Protein AF-A0A4S9Z480-F1 (afdb_monomer)

Solvent-accessible surface area (backbone atoms only — not comparable to full-atom values): 16879 Å² total; per-residue (Å²): 138,90,85,83,89,81,88,87,88,87,86,79,85,78,91,80,91,78,85,83,81,86,81,85,87,80,91,80,82,89,84,87,90,82,88,87,81,95,70,93,73,84,79,78,74,81,80,76,78,73,76,79,72,78,75,78,77,80,90,61,57,69,66,61,47,42,40,55,73,68,58,44,41,67,35,48,46,46,18,48,53,50,33,51,54,48,49,50,52,51,50,50,59,66,69,62,62,68,89,44,75,70,74,49,44,62,56,28,46,52,52,14,50,53,23,42,50,52,24,52,46,66,71,34,68,68,55,44,52,48,54,49,52,58,55,64,68,60,59,93,85,57,59,71,70,56,56,59,54,55,68,51,57,82,48,47,67,17,46,30,53,17,22,41,54,42,13,51,54,28,42,51,53,33,44,52,48,49,45,52,30,38,76,68,56,75,76,42,82,59,72,64,53,52,51,45,46,50,52,45,49,50,48,53,49,52,46,54,56,38,63,34,68,75,46,27,71,74,38,47,70,60,29,54,50,47,48,53,51,44,49,56,52,43,53,56,48,48,53,52,41,51,51,47,53,45,48,48,55,49,66,72,75,40,99,66,84,71,61,68,69,62,52,48,65,68,37,48,87,68,70,73,54,91,67,85,85,133

Mean predicted aligned error: 16.38 Å

pLDDT: mean 70.98, std 22.02, range [26.41, 96.12]

Radius of gyration: 30.7 Å; Cα contacts (8 Å, |Δi|>4): 169; chains: 1; bounding box: 82×72×69 Å

Organism: Aureobasidium pullulans (NCBI:txid5580)

Foldseek 3Di:
DDDDDDDDDDDDDDDDDDDDDDDDDDDDDDDDDDDDDDDDDDDDDPPPPPPPPPDPDDPDDPVVCCCVPPVPDVLNVLLCVLQVVLVVVVVCVVVVCPPDLVVCQVVLVLLLLVLVVQLVQLPDPVSLVVLLVVLVPDDPPDDPVSNVVSVSSVSCVSSNLSSLVSSLVSLVSNLVSVVVCCVVVPQDVDPPLSVLSVVLSVLSVVLNVCPPPVNCVVCVVVNVVSNVVSVVVSVVSVVVNLLSSLVSVQVVPDPDGDPSVVSSCPDCSNVVDPDDDD

Sequence (278 aa):
MDTTHSFEKDVEKGNDCKTIAITEKHSFSSFSSTSTSSTAVEHSQPQLTQAEEPVPPKRQARIIRYLRHTGLNVYRRIFSIVFLANLAGLVGLLVSGHSSILTHMPYAANAAAANFLVAILIRQDYIFNMIFRVCQLVPLSAPLRLRRILAKVYEHGGMHTGCAIAGTMWFILLTVLIVVNFETGAIIHTPIVPIFTVLLLIIFLVMCVFAHPAIRHRFHNSFEFTHRFAGWCSIVVFWVDLVLIADTVRLQNTTTPEPLGIALVKLPAFWGRSNYFF

Structure (mmCIF, N/CA/C/O backbone):
data_AF-A0A4S9Z480-F1
#
_entry.id   AF-A0A4S9Z480-F1
#
loop_
_atom_site.group_PDB
_atom_site.id
_atom_site.type_symbol
_atom_site.label_atom_id
_atom_site.label_alt_id
_atom_site.label_comp_id
_atom_site.label_asym_id
_atom_site.label_entity_id
_atom_site.label_seq_id
_atom_site.pdbx_PDB_ins_code
_atom_site.Cartn_x
_atom_site.Cartn_y
_atom_site.Cartn_z
_atom_site.occupancy
_atom_site.B_iso_or_equiv
_atom_site.auth_seq_id
_atom_site.auth_comp_id
_atom_site.auth_asym_id
_atom_site.auth_atom_id
_atom_site.pdbx_PDB_model_num
ATOM 1 N N . MET A 1 1 ? 0.043 42.043 -25.655 1.00 35.53 1 MET A N 1
ATOM 2 C CA . MET A 1 1 ? 0.984 43.142 -25.374 1.00 35.53 1 MET A CA 1
ATOM 3 C C . MET A 1 1 ? 1.088 43.253 -23.869 1.00 35.53 1 MET A C 1
ATOM 5 O O . MET A 1 1 ? 0.073 43.451 -23.215 1.00 35.53 1 MET A O 1
ATOM 9 N N . ASP A 1 2 ? 2.285 42.956 -23.379 1.00 35.22 2 ASP A N 1
ATOM 10 C CA . ASP A 1 2 ? 2.692 42.788 -21.983 1.00 35.22 2 ASP A CA 1
ATOM 11 C C . ASP A 1 2 ? 2.677 44.075 -21.153 1.00 35.22 2 ASP A C 1
ATOM 13 O O . ASP A 1 2 ? 2.821 45.156 -21.722 1.00 35.22 2 ASP A O 1
ATOM 17 N N . THR A 1 3 ? 2.580 43.931 -19.819 1.00 32.94 3 THR A N 1
ATOM 18 C CA . THR A 1 3 ? 3.437 44.537 -18.750 1.00 32.94 3 THR A CA 1
ATOM 19 C C . THR A 1 3 ? 2.776 44.293 -17.370 1.00 32.94 3 THR A C 1
ATOM 21 O O . THR A 1 3 ? 1.662 44.739 -17.132 1.00 32.94 3 THR A O 1
ATOM 24 N N . THR A 1 4 ? 3.203 43.323 -16.546 1.00 33.91 4 THR A N 1
ATOM 25 C CA . THR A 1 4 ? 4.270 43.300 -15.502 1.00 33.91 4 THR A CA 1
ATOM 26 C C . THR A 1 4 ? 4.134 44.265 -14.308 1.00 33.91 4 THR A C 1
ATOM 28 O O . THR A 1 4 ? 4.293 45.460 -14.503 1.00 33.91 4 THR A O 1
ATOM 31 N N . HIS A 1 5 ? 4.011 43.660 -13.102 1.00 30.44 5 HIS A N 1
ATOM 32 C CA . HIS A 1 5 ? 4.566 43.998 -11.758 1.00 30.44 5 HIS A CA 1
ATOM 33 C C . HIS A 1 5 ? 4.335 45.422 -11.177 1.00 30.44 5 HIS A C 1
ATOM 35 O O . HIS A 1 5 ? 4.465 46.403 -11.881 1.00 30.44 5 HIS A O 1
ATOM 41 N N . SER A 1 6 ? 4.026 45.643 -9.888 1.00 29.38 6 SER A N 1
ATOM 42 C CA . SER A 1 6 ? 4.745 45.173 -8.689 1.00 29.38 6 SER A CA 1
ATOM 43 C C . SER A 1 6 ? 4.011 45.456 -7.357 1.00 29.38 6 SER A C 1
ATOM 45 O O . SER A 1 6 ? 3.389 46.497 -7.204 1.00 29.38 6 SER A O 1
ATOM 47 N N . PHE A 1 7 ? 4.186 44.527 -6.406 1.00 29.33 7 PHE A N 1
ATOM 48 C CA . PHE A 1 7 ? 4.383 44.665 -4.948 1.00 29.33 7 PHE A CA 1
ATOM 49 C C . PHE A 1 7 ? 3.927 45.929 -4.194 1.00 29.33 7 PHE A C 1
ATOM 51 O O . PHE A 1 7 ? 4.533 46.980 -4.344 1.00 29.33 7 PHE A O 1
ATOM 58 N N . GLU A 1 8 ? 3.096 45.714 -3.167 1.00 28.23 8 GLU A N 1
ATOM 59 C CA . GLU A 1 8 ? 3.317 46.320 -1.847 1.00 28.23 8 GLU A CA 1
ATOM 60 C C . GLU A 1 8 ? 3.017 45.285 -0.754 1.00 28.23 8 GLU A C 1
ATOM 62 O O . GLU A 1 8 ? 2.111 44.457 -0.874 1.00 28.23 8 GLU A O 1
ATOM 67 N N . LYS A 1 9 ? 3.881 45.255 0.257 1.00 29.66 9 LYS A N 1
ATOM 68 C CA . LYS A 1 9 ? 4.005 44.215 1.273 1.00 29.66 9 LYS A CA 1
ATOM 69 C C . LYS A 1 9 ? 3.930 44.930 2.611 1.00 29.66 9 LYS A C 1
ATOM 71 O O . LYS A 1 9 ? 4.930 45.520 2.990 1.00 29.66 9 LYS A O 1
ATOM 76 N N . ASP A 1 10 ? 2.815 44.807 3.326 1.00 29.52 10 ASP A N 1
ATOM 77 C CA . ASP A 1 10 ? 2.736 45.255 4.714 1.00 29.52 10 ASP A CA 1
ATOM 78 C C . ASP A 1 10 ? 2.335 44.124 5.656 1.00 29.52 10 ASP A C 1
ATOM 80 O O . ASP A 1 10 ? 1.401 43.348 5.447 1.00 29.52 10 ASP A O 1
ATOM 84 N N . VAL A 1 11 ? 3.161 44.035 6.686 1.00 32.28 11 VAL A N 1
ATOM 85 C CA . VAL A 1 11 ? 3.170 43.120 7.812 1.00 32.28 11 VAL A CA 1
ATOM 86 C C . VAL A 1 11 ? 2.534 43.867 8.976 1.00 32.28 11 VAL A C 1
ATOM 88 O O . VAL A 1 11 ? 3.095 44.875 9.374 1.00 32.28 11 VAL A O 1
ATOM 91 N N . GLU A 1 12 ? 1.453 43.361 9.577 1.00 29.78 12 GLU A N 1
ATOM 92 C CA . GLU A 1 12 ? 1.248 43.423 11.035 1.00 29.78 12 GLU A CA 1
ATOM 93 C C . GLU A 1 12 ? -0.019 42.685 11.502 1.00 29.78 12 GLU A C 1
ATOM 95 O O . GLU A 1 12 ? -1.068 42.790 10.881 1.00 29.78 12 GLU A O 1
ATOM 100 N N . LYS A 1 13 ? 0.132 41.986 12.643 1.00 28.61 13 LYS A N 1
ATOM 101 C CA . LYS A 1 13 ? -0.838 41.737 13.739 1.00 28.61 13 LYS A CA 1
ATOM 102 C C . LYS A 1 13 ? -2.248 41.260 13.344 1.00 28.61 13 LYS A C 1
ATOM 104 O O . LYS A 1 13 ? -3.017 41.943 12.699 1.00 28.61 13 LYS A O 1
ATOM 109 N N . GLY A 1 14 ? -2.710 40.104 13.797 1.00 26.41 14 GLY A N 1
ATOM 110 C CA . GLY A 1 14 ? -2.840 39.739 15.205 1.00 26.41 14 GLY A CA 1
ATOM 111 C C . GLY A 1 14 ? -4.253 39.173 15.394 1.00 26.41 14 GLY A C 1
ATOM 112 O O . GLY A 1 14 ? -5.172 39.553 14.677 1.00 26.41 14 GLY A O 1
ATOM 113 N N . ASN A 1 15 ? -4.376 38.195 16.287 1.00 31.02 15 ASN A N 1
ATOM 114 C CA . ASN A 1 15 ? -5.591 37.454 16.627 1.00 31.02 15 ASN A CA 1
ATOM 115 C C . ASN A 1 15 ? -6.875 38.299 16.619 1.00 31.02 15 ASN A C 1
ATOM 117 O O . ASN A 1 15 ? -6.904 39.324 17.287 1.00 31.02 15 ASN A O 1
ATOM 121 N N . ASP A 1 16 ? -7.960 37.779 16.033 1.00 30.62 16 ASP A N 1
ATOM 122 C CA . ASP A 1 16 ? -9.197 37.703 16.810 1.00 30.62 16 ASP A CA 1
ATOM 123 C C . ASP A 1 16 ? -10.226 36.687 16.306 1.00 30.62 16 ASP A C 1
ATOM 125 O O . ASP A 1 16 ? -10.460 36.473 15.116 1.00 30.62 16 ASP A O 1
ATOM 129 N N . CYS A 1 17 ? -10.818 36.041 17.302 1.00 34.16 17 CYS A N 1
ATOM 130 C CA . CYS A 1 17 ? -11.870 35.046 17.246 1.00 34.16 17 CYS A CA 1
ATOM 131 C C . CYS A 1 17 ? -13.176 35.666 16.721 1.00 34.16 17 CYS A C 1
ATOM 133 O O . CYS A 1 17 ? -13.654 36.656 17.271 1.00 34.16 17 CYS A O 1
ATOM 135 N N . LYS A 1 18 ? -13.812 35.058 15.711 1.00 31.58 18 LYS A N 1
ATOM 136 C CA . LYS A 1 18 ? -15.215 35.346 15.374 1.00 31.58 18 LYS A CA 1
ATOM 137 C C . LYS A 1 18 ? -16.041 34.067 15.320 1.00 31.58 18 LYS A C 1
ATOM 139 O O . LYS A 1 18 ? -16.082 33.355 14.321 1.00 31.58 18 LYS A O 1
ATOM 144 N N . THR A 1 19 ? -16.717 33.823 16.437 1.00 29.78 19 THR A N 1
ATOM 145 C CA . THR A 1 19 ? -17.909 32.986 16.567 1.00 29.78 19 THR A CA 1
ATOM 146 C C . THR A 1 19 ? -19.001 33.516 15.636 1.00 29.78 19 THR A C 1
ATOM 148 O O . THR A 1 19 ? -19.408 34.672 15.740 1.00 29.78 19 THR A O 1
ATOM 151 N N . ILE A 1 20 ? -19.468 32.674 14.716 1.00 32.84 20 ILE A N 1
ATOM 152 C CA . ILE A 1 20 ? -20.573 32.978 13.802 1.00 32.84 20 ILE A CA 1
ATOM 153 C C . ILE A 1 20 ? -21.883 32.683 14.541 1.00 32.84 20 ILE A C 1
ATOM 155 O O . ILE A 1 20 ? -22.213 31.525 14.786 1.00 32.84 20 ILE A O 1
ATOM 159 N N . ALA A 1 21 ? -22.617 33.734 14.909 1.00 29.64 21 ALA A N 1
ATOM 160 C CA . ALA A 1 21 ? -23.998 33.639 15.366 1.00 29.64 21 ALA A CA 1
ATOM 161 C C . ALA A 1 21 ? -24.927 33.663 14.142 1.00 29.64 21 ALA A C 1
ATOM 163 O O . ALA A 1 21 ? -25.003 34.664 13.430 1.00 29.64 21 ALA A O 1
ATOM 164 N N . ILE A 1 22 ? -25.620 32.553 13.887 1.00 31.94 22 ILE A N 1
ATOM 165 C CA . ILE A 1 22 ? -26.660 32.460 12.858 1.00 31.94 22 ILE A CA 1
ATOM 166 C C . ILE A 1 22 ? -27.940 33.051 13.456 1.00 31.94 22 ILE A C 1
ATOM 168 O O . ILE A 1 22 ? -28.502 32.508 14.402 1.00 31.94 22 ILE A O 1
ATOM 172 N N . THR A 1 23 ? -28.365 34.199 12.927 1.00 27.94 23 THR A N 1
ATOM 173 C CA . THR A 1 23 ? -29.666 34.816 13.214 1.00 27.94 23 THR A CA 1
ATOM 174 C C . THR A 1 23 ? -30.647 34.357 12.145 1.00 27.94 23 THR A C 1
ATOM 176 O O . THR A 1 23 ? -30.544 34.789 10.999 1.00 27.94 23 THR A O 1
ATOM 179 N N . GLU A 1 24 ? -31.599 33.504 12.507 1.00 30.42 24 GLU A N 1
ATOM 180 C CA . GLU A 1 24 ? -32.719 33.149 11.637 1.00 30.42 24 GLU A CA 1
ATOM 181 C C . GLU A 1 24 ? -33.920 34.028 12.016 1.00 30.42 24 GLU A C 1
ATOM 183 O O . GLU A 1 24 ? -34.501 33.905 13.093 1.00 30.42 24 GLU A O 1
ATOM 188 N N . LYS A 1 25 ? -34.238 34.997 11.151 1.00 29.11 25 LYS A N 1
ATOM 189 C CA . LYS A 1 25 ? -35.464 35.795 11.233 1.00 29.11 25 LYS A CA 1
ATOM 190 C C . LYS A 1 25 ? -36.542 35.058 10.450 1.00 29.11 25 LYS A C 1
ATOM 192 O O . LYS A 1 25 ? -36.451 35.001 9.229 1.00 29.11 25 LYS A O 1
ATOM 197 N N . HIS A 1 26 ? -37.580 34.579 11.127 1.00 32.12 26 HIS A N 1
ATOM 198 C CA . HIS A 1 26 ? -38.842 34.262 10.470 1.00 32.12 26 HIS A CA 1
ATOM 199 C C . HIS A 1 26 ? -39.971 35.086 11.084 1.00 32.12 26 HIS A C 1
ATOM 201 O O . HIS A 1 26 ? -40.325 34.973 12.253 1.00 32.12 26 HIS A O 1
ATOM 207 N N . SER A 1 27 ? -40.477 35.973 10.240 1.00 30.03 27 SER A N 1
ATOM 208 C CA . SER A 1 27 ? -41.664 36.797 10.380 1.00 30.03 27 SER A CA 1
ATOM 209 C C . SER A 1 27 ? -42.933 35.948 10.448 1.00 30.03 27 SER A C 1
ATOM 211 O O . SER A 1 27 ? -43.147 35.111 9.570 1.00 30.03 27 SER A O 1
ATOM 213 N N . PHE A 1 28 ? -43.817 36.238 11.405 1.00 31.47 28 PHE A N 1
ATOM 214 C CA . PHE A 1 28 ? -45.247 35.979 11.248 1.00 31.47 28 PHE A CA 1
ATOM 215 C C . PHE A 1 28 ? -46.101 37.016 11.992 1.00 31.47 28 PHE A C 1
ATOM 217 O O . PHE A 1 28 ? -45.649 37.688 12.914 1.00 31.47 28 PHE A O 1
ATOM 224 N N . SER A 1 29 ? -47.308 37.172 11.468 1.00 31.34 29 SER A N 1
ATOM 225 C CA . SER A 1 29 ? -48.199 38.327 11.429 1.00 31.34 29 SER A CA 1
ATOM 226 C C . SER A 1 29 ? -48.818 38.821 12.738 1.00 31.34 29 SER A C 1
ATOM 228 O O . SER A 1 29 ? -49.116 38.059 13.653 1.00 31.34 29 SER A O 1
ATOM 230 N N . SER A 1 30 ? -49.151 40.109 12.703 1.00 30.97 30 SER A N 1
ATOM 231 C CA . SER A 1 30 ? -49.981 40.892 13.617 1.00 30.97 30 SER A CA 1
ATOM 232 C C . SER A 1 30 ? -51.404 40.339 13.798 1.00 30.97 30 SER A C 1
ATOM 234 O O . SER A 1 30 ? -52.076 40.029 12.816 1.00 30.97 30 SER A O 1
ATOM 236 N N . PHE A 1 31 ? -51.912 40.355 15.035 1.00 33.84 31 PHE A N 1
ATOM 237 C CA . PHE A 1 31 ? -53.346 40.443 15.330 1.00 33.84 31 PHE A CA 1
ATOM 238 C C . PHE A 1 31 ? -53.573 41.278 16.602 1.00 33.84 31 PHE A C 1
ATOM 240 O O . PHE A 1 31 ? -52.712 41.345 17.474 1.00 33.84 31 PHE A O 1
ATOM 247 N N . SER A 1 32 ? -54.699 41.988 16.622 1.00 32.50 32 SER A N 1
ATOM 248 C CA . SER A 1 32 ? -54.984 43.198 17.408 1.00 32.50 32 SER A CA 1
ATOM 249 C C . SER A 1 32 ? -55.652 42.943 18.774 1.00 32.50 32 SER A C 1
ATOM 251 O O . SER A 1 32 ? -56.137 41.844 19.035 1.00 32.50 32 SER A O 1
ATOM 253 N N . SER A 1 33 ? -55.792 44.039 19.539 1.00 31.84 33 SER A N 1
ATOM 254 C CA . SER A 1 33 ? -56.585 44.305 20.764 1.00 31.84 33 SER A CA 1
ATOM 255 C C . SER A 1 33 ? -55.954 43.948 22.120 1.00 31.84 33 SER A C 1
ATOM 257 O O . SER A 1 33 ? -55.230 42.971 22.218 1.00 31.84 33 SER A O 1
ATOM 259 N N . THR A 1 34 ? -56.201 44.611 23.257 1.00 30.03 34 THR A N 1
ATOM 260 C CA . THR A 1 34 ? -56.708 45.940 23.661 1.00 30.03 34 THR A CA 1
ATOM 261 C C . THR A 1 34 ? -56.588 45.952 25.203 1.00 30.03 34 THR A C 1
ATOM 263 O O . THR A 1 34 ? -56.967 44.979 25.843 1.00 30.03 34 THR A O 1
ATOM 266 N N . SER A 1 35 ? -56.110 47.064 25.775 1.00 31.92 35 SER A N 1
ATOM 267 C CA . SER A 1 35 ? -56.336 47.559 27.153 1.00 31.92 35 SER A CA 1
ATOM 268 C C . SER A 1 35 ? -55.662 46.929 28.399 1.00 31.92 35 SER A C 1
ATOM 270 O O . SER A 1 35 ? -55.966 45.827 28.839 1.00 31.92 35 SER A O 1
ATOM 272 N N . THR A 1 36 ? -54.989 47.847 29.112 1.00 28.88 36 THR A N 1
ATOM 273 C CA . THR A 1 36 ? -54.966 48.091 30.577 1.00 28.88 36 THR A CA 1
ATOM 274 C C . THR A 1 36 ? -53.967 47.397 31.511 1.00 28.88 36 THR A C 1
ATOM 276 O O . THR A 1 36 ? -53.932 46.185 31.666 1.00 28.88 36 THR A O 1
ATOM 279 N N . SER A 1 37 ? -53.327 48.288 32.280 1.00 30.97 37 SER A N 1
ATOM 280 C CA . SER A 1 37 ? -52.961 48.171 33.696 1.00 30.97 37 SER A CA 1
ATOM 281 C C . SER A 1 37 ? -51.622 47.526 34.036 1.00 30.97 37 SER A C 1
ATOM 283 O O . SER A 1 37 ? -51.455 46.320 34.160 1.00 30.97 37 SER A O 1
ATOM 285 N N . SER A 1 38 ? -50.682 48.430 34.294 1.00 40.66 38 SER A N 1
ATOM 286 C CA . SER A 1 38 ? -49.484 48.264 35.101 1.00 40.66 38 SER A CA 1
ATOM 287 C C . SER A 1 38 ? -49.754 47.566 36.438 1.00 40.66 38 SER A C 1
ATOM 289 O O . SER A 1 38 ? -50.389 48.139 37.322 1.00 40.66 38 SER A O 1
ATOM 291 N N . THR A 1 39 ? -49.148 46.399 36.622 1.00 34.28 39 THR A N 1
ATOM 292 C CA . THR A 1 39 ? -48.726 45.887 37.930 1.00 34.28 39 THR A CA 1
ATOM 293 C C . THR A 1 39 ? -47.365 45.237 37.746 1.00 34.28 39 THR A C 1
ATOM 295 O O . THR A 1 39 ? -47.235 44.243 37.033 1.00 34.28 39 THR A O 1
ATOM 298 N N . ALA A 1 40 ? -46.341 45.840 38.349 1.00 45.88 40 ALA A N 1
ATOM 299 C CA . ALA A 1 40 ? -45.015 45.260 38.457 1.00 45.88 40 ALA A CA 1
ATOM 300 C C . ALA A 1 40 ? -45.118 43.968 39.279 1.00 45.88 40 ALA A C 1
ATOM 302 O O . ALA A 1 40 ? -45.359 44.012 40.482 1.00 45.88 40 ALA A O 1
ATOM 303 N N . VAL A 1 41 ? -44.978 42.826 38.608 1.00 36.56 41 VAL A N 1
ATOM 304 C CA . VAL A 1 41 ? -44.785 41.530 39.255 1.00 36.56 41 VAL A CA 1
ATOM 305 C C . VAL A 1 41 ? -43.323 41.169 39.062 1.00 36.56 41 VAL A C 1
ATOM 307 O O . VAL A 1 41 ? -42.864 40.885 37.957 1.00 36.56 41 VAL A O 1
ATOM 310 N N . GLU A 1 42 ? -42.593 41.263 40.163 1.00 38.88 42 GLU A N 1
ATOM 311 C CA . GLU A 1 42 ? -41.220 40.820 40.333 1.00 38.88 42 GLU A CA 1
ATOM 312 C C . GLU A 1 42 ? -41.130 39.329 39.974 1.00 38.88 42 GLU A C 1
ATOM 314 O O . GLU A 1 42 ? -41.638 38.460 40.681 1.00 38.88 42 GLU A O 1
ATOM 319 N N . HIS A 1 43 ? -40.550 39.027 38.811 1.00 31.91 43 HIS A N 1
ATOM 320 C CA . HIS A 1 43 ? -40.369 37.657 38.347 1.00 31.91 43 HIS A CA 1
ATOM 321 C C . HIS A 1 43 ? -39.176 37.040 39.080 1.00 31.91 43 HIS A C 1
ATOM 323 O O . HIS A 1 43 ? -38.023 37.191 38.675 1.00 31.91 43 HIS A O 1
ATOM 329 N N . SER A 1 44 ? -39.464 36.359 40.186 1.00 41.25 44 SER A N 1
ATOM 330 C CA . SER A 1 44 ? -38.513 35.514 40.901 1.00 41.25 44 SER A CA 1
ATOM 331 C C . SER A 1 44 ? -38.026 34.403 39.963 1.00 41.25 44 SER A C 1
ATOM 333 O O . SER A 1 44 ? -38.768 33.476 39.640 1.00 41.25 44 SER A O 1
ATOM 335 N N . GLN A 1 45 ? -36.778 34.495 39.498 1.00 35.69 45 GLN A N 1
ATOM 336 C CA . GLN A 1 45 ? -36.131 33.384 38.805 1.00 35.69 45 GLN A CA 1
ATOM 337 C C . GLN A 1 45 ? -35.921 32.225 39.794 1.00 35.69 45 GLN A C 1
ATOM 339 O O . GLN A 1 45 ? -35.441 32.457 40.906 1.00 35.69 45 GLN A O 1
ATOM 344 N N . PRO A 1 46 ? -36.235 30.973 39.418 1.00 37.34 46 PRO A N 1
ATOM 345 C CA . PRO A 1 46 ? -35.904 29.823 40.239 1.00 37.34 46 PRO A CA 1
ATOM 346 C C . PRO A 1 46 ? -34.382 29.677 40.264 1.00 37.34 46 PRO A C 1
ATOM 348 O O . PRO A 1 46 ? -33.744 29.372 39.255 1.00 37.34 46 PRO A O 1
ATOM 351 N N . GLN A 1 47 ? -33.799 29.922 41.433 1.00 38.97 47 GLN A N 1
ATOM 352 C CA . GLN A 1 47 ? -32.395 29.682 41.718 1.00 38.97 47 GLN A CA 1
ATOM 353 C C . GLN A 1 47 ? -32.142 28.173 41.625 1.00 38.97 47 GLN A C 1
ATOM 355 O O . GLN A 1 47 ? -32.379 27.418 42.567 1.00 38.97 47 GLN A O 1
ATOM 360 N N . LEU A 1 48 ? -31.698 27.718 40.452 1.00 41.78 48 LEU A N 1
ATOM 361 C CA . LEU A 1 48 ? -31.170 26.377 40.273 1.00 41.78 48 LEU A CA 1
ATOM 362 C C . LEU A 1 48 ? -29.816 26.343 40.982 1.00 41.78 48 LEU A C 1
ATOM 364 O O . LEU A 1 48 ? -28.784 26.685 40.407 1.00 41.78 48 LEU A O 1
ATOM 368 N N . THR A 1 49 ? -29.831 25.979 42.260 1.00 38.84 49 THR A N 1
ATOM 369 C CA . THR A 1 49 ? -28.633 25.631 43.017 1.00 38.84 49 THR A CA 1
ATOM 370 C C . THR A 1 49 ? -28.007 24.419 42.332 1.00 38.84 49 THR A C 1
ATOM 372 O O . THR A 1 49 ? -28.351 23.276 42.625 1.00 38.84 49 THR A O 1
ATOM 375 N N . GLN A 1 50 ? -27.126 24.658 41.356 1.00 44.22 50 GLN A N 1
ATOM 376 C CA . GLN A 1 50 ? -26.213 23.639 40.868 1.00 44.22 50 GLN A CA 1
ATOM 377 C C . GLN A 1 50 ? -25.337 23.256 42.055 1.00 44.22 50 GLN A C 1
ATOM 379 O O . GLN A 1 50 ? -24.404 23.970 42.413 1.00 44.22 50 GLN A O 1
ATOM 384 N N . ALA A 1 51 ? -25.682 22.144 42.698 1.00 49.59 51 ALA A N 1
ATOM 385 C CA . ALA A 1 51 ? -24.752 21.431 43.543 1.00 49.59 51 ALA A CA 1
ATOM 386 C C . ALA A 1 51 ? -23.542 21.102 42.663 1.00 49.59 51 ALA A C 1
ATOM 388 O O . ALA A 1 51 ? -23.625 20.286 41.744 1.00 49.59 51 ALA A O 1
ATOM 389 N N . GLU A 1 52 ? -22.450 21.823 42.891 1.00 53.34 52 GLU A N 1
ATOM 390 C CA . GLU A 1 52 ? -21.165 21.592 42.254 1.00 53.34 52 GLU A CA 1
ATOM 391 C C . GLU A 1 52 ? -20.634 20.258 42.792 1.00 53.34 52 GLU A C 1
ATOM 393 O O . GLU A 1 52 ? -19.938 20.193 43.803 1.00 53.34 52 GLU A O 1
ATOM 398 N N . GLU A 1 53 ? -21.063 19.156 42.174 1.00 58.56 53 GLU A N 1
ATOM 399 C CA . GLU A 1 53 ? -20.546 17.833 42.493 1.00 58.56 53 GLU A CA 1
ATOM 400 C C . GLU A 1 53 ? -19.048 17.826 42.132 1.00 58.56 53 GLU A C 1
ATOM 402 O O . GLU A 1 53 ? -18.689 18.057 40.969 1.00 58.56 53 GLU A O 1
ATOM 407 N N . PRO A 1 54 ? -18.140 17.628 43.105 1.00 55.97 54 PRO A N 1
ATOM 408 C CA . PRO A 1 54 ? -16.717 17.797 42.873 1.00 55.97 54 PRO A CA 1
ATOM 409 C C . PRO A 1 54 ? -16.229 16.738 41.888 1.00 55.97 54 PRO A C 1
ATOM 411 O O . PRO A 1 54 ? -16.211 15.538 42.174 1.00 55.97 54 PRO A O 1
ATOM 414 N N . VAL A 1 55 ? -15.798 17.194 40.710 1.00 63.72 55 VAL A N 1
ATOM 415 C CA . VAL A 1 55 ? -15.219 16.317 39.693 1.00 63.72 55 VAL A CA 1
ATOM 416 C C . VAL A 1 55 ? -14.034 15.539 40.284 1.00 63.72 55 VAL A C 1
ATOM 418 O O . VAL A 1 55 ? -13.152 16.133 40.915 1.00 63.72 55 VAL A O 1
ATOM 421 N N . PRO A 1 56 ? -13.967 14.210 40.082 1.00 71.69 56 PRO A N 1
ATOM 422 C CA . PRO A 1 56 ? -12.986 13.366 40.746 1.00 71.69 56 PRO A CA 1
ATOM 423 C C . PRO A 1 56 ? -11.547 13.832 40.463 1.00 71.69 56 PRO A C 1
ATOM 425 O O . PRO A 1 56 ? -11.217 14.206 39.326 1.00 71.69 56 PRO A O 1
ATOM 428 N N . PRO A 1 57 ? -10.654 13.788 41.470 1.00 66.38 57 PRO A N 1
ATOM 429 C CA . PRO A 1 57 ? -9.312 14.337 41.361 1.00 66.38 57 PRO A CA 1
ATOM 430 C C . PRO A 1 57 ? -8.524 13.691 40.218 1.00 66.38 57 PRO A C 1
ATOM 432 O O . PRO A 1 57 ? -8.567 12.486 39.948 1.00 66.38 57 PRO A O 1
ATOM 435 N N . LYS A 1 58 ? -7.771 14.534 39.509 1.00 56.91 58 LYS A N 1
ATOM 436 C CA . LYS A 1 58 ? -7.030 14.194 38.291 1.00 56.91 58 LYS A CA 1
ATOM 437 C C . LYS A 1 58 ? -5.864 13.230 38.599 1.00 56.91 58 LYS A C 1
ATOM 439 O O . LYS A 1 58 ? -4.718 13.642 38.634 1.00 56.91 58 LYS A O 1
ATOM 444 N N . ARG A 1 59 ? -6.138 11.921 38.660 1.00 60.00 59 ARG A N 1
ATOM 445 C CA . ARG A 1 59 ? -5.192 10.827 39.008 1.00 60.00 59 ARG A CA 1
ATOM 446 C C . ARG A 1 59 ? -3.955 10.636 38.099 1.00 60.00 59 ARG A C 1
ATOM 448 O O . ARG A 1 59 ? -3.129 9.778 38.375 1.00 60.00 59 ARG A O 1
ATOM 455 N N . GLN A 1 60 ? -3.815 11.359 36.985 1.00 57.00 60 GLN A N 1
ATOM 456 C CA . GLN A 1 60 ? -2.726 11.141 36.013 1.00 57.00 60 GLN A CA 1
ATOM 457 C C . GLN A 1 60 ? -2.183 12.441 35.417 1.00 57.00 60 GLN A C 1
ATOM 459 O O . GLN A 1 60 ? -2.961 13.362 35.133 1.00 57.00 60 GLN A O 1
ATOM 464 N N . ALA A 1 61 ? -0.866 12.448 35.168 1.00 70.44 61 ALA A N 1
ATOM 465 C CA . ALA A 1 61 ? -0.108 13.532 34.545 1.00 70.44 61 ALA A CA 1
ATOM 466 C C . ALA A 1 61 ? -0.714 13.971 33.201 1.00 70.44 61 ALA A C 1
ATOM 468 O O . ALA A 1 61 ? -1.229 13.146 32.439 1.00 70.44 61 ALA A O 1
ATOM 469 N N . ARG A 1 62 ? -0.640 15.277 32.895 1.00 59.47 62 ARG A N 1
ATOM 470 C CA . ARG A 1 62 ? -1.249 15.877 31.689 1.00 59.47 62 ARG A CA 1
ATOM 471 C C . ARG A 1 62 ? -0.773 15.200 30.399 1.00 59.47 62 ARG A C 1
ATOM 473 O O . ARG A 1 62 ? -1.598 14.950 29.530 1.00 59.47 62 ARG A O 1
ATOM 480 N N . ILE A 1 63 ? 0.503 14.812 30.331 1.00 60.44 63 ILE A N 1
ATOM 481 C CA . ILE A 1 63 ? 1.111 14.136 29.173 1.00 60.44 63 ILE A CA 1
ATOM 482 C C . ILE A 1 63 ? 0.527 12.733 28.976 1.00 60.44 63 ILE A C 1
ATOM 484 O O . ILE A 1 63 ? 0.113 12.397 27.876 1.00 60.44 63 ILE A O 1
ATOM 488 N N . ILE A 1 64 ? 0.401 11.930 30.039 1.00 61.66 64 ILE A N 1
ATOM 489 C CA . ILE A 1 64 ? -0.188 10.579 29.961 1.00 61.66 64 ILE A CA 1
ATOM 490 C C . ILE A 1 64 ? -1.679 10.662 29.624 1.00 61.66 64 ILE A C 1
ATOM 492 O O . ILE A 1 64 ? -2.193 9.845 28.867 1.00 61.66 64 ILE A O 1
ATOM 496 N N . ARG A 1 65 ? -2.387 11.668 30.147 1.00 57.97 65 ARG A N 1
ATOM 497 C CA . ARG A 1 65 ? -3.802 11.900 29.838 1.00 57.97 65 ARG A CA 1
ATOM 498 C C . ARG A 1 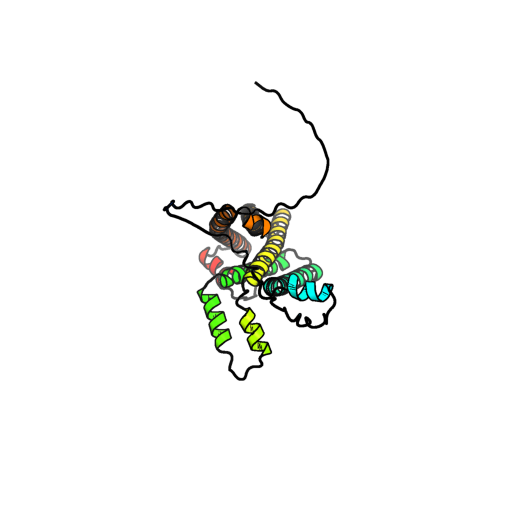65 ? -3.999 12.325 28.384 1.00 57.97 65 ARG A C 1
ATOM 500 O O . ARG A 1 65 ? -4.872 11.774 27.729 1.00 57.97 65 ARG A O 1
ATOM 507 N N . TYR A 1 66 ? -3.174 13.241 27.885 1.00 60.72 66 TYR A N 1
ATOM 508 C CA . TYR A 1 66 ? -3.170 13.675 26.490 1.00 60.72 66 TYR A CA 1
ATOM 509 C C . TYR A 1 66 ? -2.772 12.528 25.555 1.00 60.72 66 TYR A C 1
ATOM 511 O O . TYR A 1 66 ? -3.462 12.242 24.585 1.00 60.72 66 TYR A O 1
ATOM 519 N N . LEU A 1 67 ? -1.737 11.760 25.893 1.00 59.66 67 LEU A N 1
ATOM 520 C CA . LEU A 1 67 ? -1.332 10.603 25.105 1.00 59.66 67 LEU A CA 1
ATOM 521 C C . LEU A 1 67 ? -2.400 9.501 25.124 1.00 59.66 67 LEU A C 1
ATOM 523 O O . LEU A 1 67 ? -2.638 8.889 24.098 1.00 59.66 67 LEU A O 1
ATOM 527 N N . ARG A 1 68 ? -3.098 9.265 26.241 1.00 53.56 68 ARG A N 1
ATOM 528 C CA . ARG A 1 68 ? -4.141 8.228 26.354 1.00 53.56 68 ARG A CA 1
ATOM 529 C C . ARG A 1 68 ? -5.481 8.627 25.731 1.00 53.56 68 ARG A C 1
ATOM 531 O O . ARG A 1 68 ? -6.145 7.762 25.176 1.00 53.56 68 ARG A O 1
ATOM 538 N N . HIS A 1 69 ? -5.886 9.891 25.859 1.00 54.59 69 HIS A N 1
ATOM 539 C CA . HIS A 1 69 ? -7.217 10.375 25.453 1.00 54.59 69 HIS A CA 1
ATOM 540 C C . HIS A 1 69 ? -7.215 11.231 24.180 1.00 54.59 69 HIS A C 1
ATOM 542 O O . HIS A 1 69 ? -8.269 11.423 23.590 1.00 54.59 69 HIS A O 1
ATOM 548 N N . THR A 1 70 ? -6.056 11.710 23.723 1.00 54.19 70 THR A N 1
ATOM 549 C CA . THR A 1 70 ? -5.908 12.515 22.494 1.00 54.19 70 THR A CA 1
ATOM 550 C C . THR A 1 70 ? -4.958 11.852 21.482 1.00 54.19 70 THR A C 1
ATOM 552 O O . THR A 1 70 ? -5.227 11.877 20.284 1.00 54.19 70 THR A O 1
ATOM 555 N N . GLY A 1 71 ? -3.876 11.203 21.938 1.00 50.09 71 GLY A N 1
ATOM 556 C CA . GLY A 1 71 ? -2.849 10.590 21.075 1.00 50.09 71 GLY A CA 1
ATOM 557 C C . GLY A 1 71 ? -3.052 9.104 20.728 1.00 50.09 71 GLY A C 1
ATOM 558 O O . GLY A 1 71 ? -2.761 8.691 19.611 1.00 50.09 71 GLY A O 1
ATOM 559 N N . LEU A 1 72 ? -3.585 8.298 21.650 1.00 54.88 72 LEU A N 1
ATOM 560 C CA . LEU A 1 72 ? -3.820 6.852 21.523 1.00 54.88 72 LEU A CA 1
ATOM 561 C C . LEU A 1 72 ? -5.308 6.556 21.344 1.00 54.88 72 LEU A C 1
ATOM 563 O O . LEU A 1 72 ? -5.852 5.637 21.963 1.00 54.88 72 LEU A O 1
ATOM 567 N N . ASN A 1 73 ? -5.959 7.327 20.472 1.00 66.25 73 ASN A N 1
ATOM 568 C CA . ASN A 1 73 ? -7.232 6.886 19.926 1.00 66.25 73 ASN A CA 1
ATOM 569 C C . ASN A 1 73 ? -7.028 5.498 19.289 1.00 66.25 73 ASN A C 1
ATOM 571 O O . ASN A 1 73 ? -5.938 5.212 18.778 1.00 66.25 73 ASN A O 1
ATOM 575 N N . VAL A 1 74 ? -8.015 4.611 19.374 1.00 67.38 74 VAL A N 1
ATOM 576 C CA . VAL A 1 74 ? -7.837 3.196 19.010 1.00 67.38 74 VAL A CA 1
ATOM 577 C C . VAL A 1 74 ? -7.383 3.065 17.544 1.00 67.38 74 VAL A C 1
ATOM 579 O O . VAL A 1 74 ? -6.449 2.308 17.279 1.00 67.38 74 VAL A O 1
ATOM 582 N N . TYR A 1 75 ? -7.867 3.938 16.656 1.00 75.12 75 TYR A N 1
ATOM 583 C CA . TYR A 1 75 ? -7.348 4.173 15.305 1.00 75.12 75 TYR A CA 1
ATOM 584 C C . TYR A 1 75 ? -5.818 4.343 15.253 1.00 75.12 75 TYR A C 1
ATOM 586 O O . TYR A 1 75 ? -5.128 3.618 14.536 1.00 75.12 75 TYR A O 1
ATOM 594 N N . ARG A 1 76 ? -5.264 5.287 16.030 1.00 77.44 76 ARG A N 1
ATOM 595 C CA . ARG A 1 76 ? -3.822 5.603 16.043 1.00 77.44 76 ARG A CA 1
ATOM 596 C C . ARG A 1 76 ? -3.009 4.465 16.647 1.00 77.44 76 ARG A C 1
ATOM 598 O O . ARG A 1 76 ? -1.907 4.198 16.189 1.00 77.44 76 ARG A O 1
ATOM 605 N N . ARG A 1 77 ? -3.559 3.761 17.640 1.00 81.00 77 ARG A N 1
ATOM 606 C CA . ARG A 1 77 ? -2.905 2.594 18.242 1.00 81.00 77 ARG A CA 1
ATOM 607 C C . ARG A 1 77 ? -2.762 1.451 17.236 1.00 81.00 77 ARG A C 1
ATOM 609 O O . ARG A 1 77 ? -1.673 0.899 17.124 1.00 81.00 77 ARG A O 1
ATOM 616 N N . ILE A 1 78 ? -3.837 1.095 16.529 1.00 81.81 78 ILE A N 1
ATOM 617 C CA . ILE A 1 78 ? -3.812 0.011 15.533 1.00 81.81 78 ILE A CA 1
ATOM 618 C C . ILE A 1 78 ? -2.870 0.385 14.384 1.00 81.81 78 ILE A C 1
ATOM 620 O O . ILE A 1 78 ? -2.016 -0.418 14.019 1.00 81.81 78 ILE A O 1
ATOM 624 N N . PHE A 1 79 ? -2.959 1.628 13.898 1.00 85.12 79 PHE A N 1
ATOM 625 C CA . PHE A 1 79 ? -2.038 2.173 12.901 1.00 85.12 79 PHE A CA 1
ATOM 626 C C . PHE A 1 79 ? -0.573 2.019 13.330 1.00 85.12 79 PHE A C 1
ATOM 628 O O . PHE A 1 79 ? 0.224 1.439 12.598 1.00 85.12 79 PHE A O 1
ATOM 635 N N . SER A 1 80 ? -0.218 2.489 14.532 1.00 83.06 80 SER A N 1
ATOM 636 C CA . SER A 1 80 ? 1.158 2.423 15.027 1.00 83.06 80 SER A CA 1
ATOM 637 C C . SER A 1 80 ? 1.656 0.990 15.165 1.00 83.06 80 SER A C 1
ATOM 639 O O . SER A 1 80 ? 2.797 0.736 14.817 1.00 83.06 80 SER A O 1
ATOM 641 N N . ILE A 1 81 ? 0.832 0.043 15.621 1.00 86.69 81 ILE A N 1
ATOM 642 C CA . ILE A 1 81 ? 1.249 -1.365 15.733 1.00 86.69 81 ILE A CA 1
ATOM 643 C C . ILE A 1 81 ? 1.607 -1.935 14.356 1.00 86.69 81 ILE A C 1
ATOM 645 O O . ILE A 1 81 ? 2.691 -2.489 14.188 1.00 86.69 81 ILE A O 1
ATOM 649 N N . VAL A 1 82 ? 0.725 -1.764 13.367 1.00 87.44 82 VAL A N 1
ATOM 650 C CA . VAL A 1 82 ? 0.944 -2.260 11.998 1.00 87.44 82 VAL A CA 1
ATOM 651 C C . VAL A 1 82 ? 2.1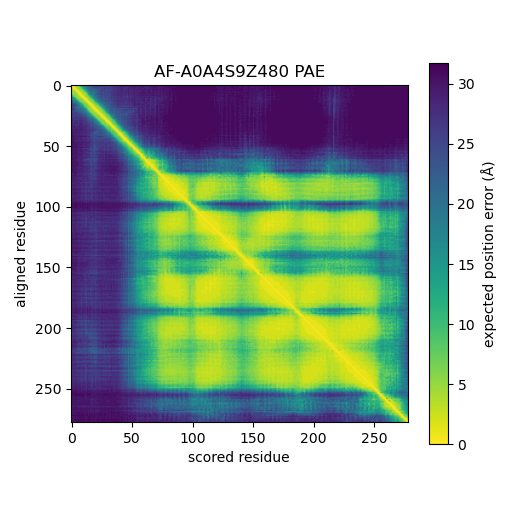56 -1.585 11.357 1.00 87.44 82 VAL A C 1
ATOM 653 O O . VAL A 1 82 ? 2.989 -2.250 10.740 1.00 87.44 82 VAL A O 1
ATOM 656 N N . PHE A 1 83 ? 2.273 -0.268 11.522 1.00 88.88 83 PHE A N 1
ATOM 657 C CA . PHE A 1 83 ? 3.366 0.510 10.957 1.00 88.88 83 PHE A CA 1
ATOM 658 C C . PHE A 1 83 ? 4.713 0.154 11.597 1.00 88.88 83 PHE A C 1
ATOM 660 O O . PHE A 1 83 ? 5.671 -0.104 10.876 1.00 88.88 83 PHE A O 1
ATOM 667 N N . LEU A 1 84 ? 4.794 0.071 12.932 1.00 89.25 84 LEU A N 1
ATOM 668 C CA . LEU A 1 84 ? 6.032 -0.292 13.631 1.00 89.25 84 LEU A CA 1
ATOM 669 C C . LEU A 1 84 ? 6.468 -1.726 13.314 1.00 89.25 84 LEU A C 1
ATOM 671 O O . LEU A 1 84 ? 7.662 -1.959 13.169 1.00 89.25 84 LEU A O 1
ATOM 675 N N . ALA A 1 85 ? 5.534 -2.673 13.185 1.00 88.75 85 ALA A N 1
ATOM 676 C CA . ALA A 1 85 ? 5.865 -4.048 12.809 1.00 88.75 85 ALA A CA 1
ATOM 677 C C . ALA A 1 85 ? 6.506 -4.116 11.412 1.00 88.75 85 ALA A C 1
ATOM 679 O O . ALA A 1 85 ? 7.542 -4.753 11.231 1.00 88.75 85 ALA A O 1
ATOM 680 N N . ASN A 1 86 ? 5.935 -3.400 10.439 1.00 92.00 86 ASN A N 1
ATOM 681 C CA . ASN A 1 86 ? 6.500 -3.300 9.094 1.00 92.00 86 ASN A CA 1
ATOM 682 C C . ASN A 1 86 ? 7.840 -2.562 9.072 1.00 92.00 86 ASN A C 1
ATOM 684 O O . ASN A 1 86 ? 8.775 -3.015 8.418 1.00 92.00 86 ASN A O 1
ATOM 688 N N . LEU A 1 87 ? 7.953 -1.463 9.823 1.00 88.88 87 LEU A N 1
ATOM 689 C CA . LEU A 1 87 ? 9.191 -0.701 9.954 1.00 88.88 87 LEU A CA 1
ATOM 690 C C . LEU A 1 87 ? 10.310 -1.552 10.566 1.00 88.88 87 LEU A C 1
ATOM 692 O O . LEU A 1 87 ? 11.433 -1.518 10.078 1.00 88.88 87 LEU A O 1
ATOM 696 N N . ALA A 1 88 ? 10.009 -2.345 11.596 1.00 88.88 88 ALA A N 1
ATOM 697 C CA . ALA A 1 88 ? 10.965 -3.270 12.194 1.00 88.88 88 ALA A CA 1
ATOM 698 C C . ALA A 1 88 ? 11.420 -4.343 11.193 1.00 88.88 88 ALA A C 1
ATOM 700 O O . ALA A 1 88 ? 12.613 -4.621 11.115 1.00 88.88 88 ALA A O 1
ATOM 701 N N . GLY A 1 89 ? 10.500 -4.898 10.394 1.00 85.25 89 GLY A N 1
ATOM 702 C CA . GLY A 1 89 ? 10.839 -5.830 9.315 1.00 85.25 89 GLY A CA 1
ATOM 703 C C . GLY A 1 89 ? 11.747 -5.201 8.255 1.00 85.25 89 GLY A C 1
ATOM 704 O O . GLY A 1 89 ? 12.735 -5.810 7.851 1.00 85.25 89 GLY A O 1
ATOM 705 N N . LEU A 1 90 ? 11.465 -3.958 7.859 1.00 85.44 90 LEU A N 1
ATOM 706 C CA . LEU A 1 90 ? 12.284 -3.219 6.900 1.00 85.44 90 LEU A CA 1
ATOM 707 C C . LEU A 1 90 ? 13.683 -2.932 7.447 1.00 85.44 90 LEU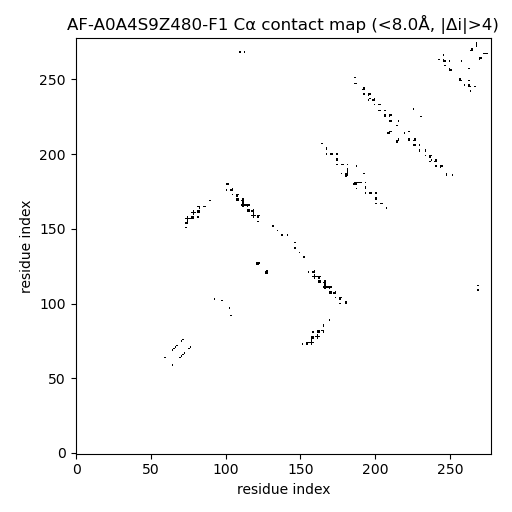 A C 1
ATOM 709 O O . LEU A 1 90 ? 14.672 -3.199 6.772 1.00 85.44 90 LEU A O 1
ATOM 713 N N . VAL A 1 91 ? 13.777 -2.421 8.676 1.00 85.94 91 VAL A N 1
ATOM 714 C CA . VAL A 1 91 ? 15.064 -2.162 9.336 1.00 85.94 91 VAL A CA 1
ATOM 715 C C . VAL A 1 91 ? 15.840 -3.462 9.510 1.00 85.94 91 VAL A C 1
ATOM 717 O O . VAL A 1 91 ? 17.031 -3.491 9.225 1.00 85.94 91 VAL A O 1
ATOM 720 N N . GLY A 1 92 ? 15.177 -4.549 9.909 1.00 84.81 92 GLY A N 1
ATOM 721 C CA . GLY A 1 92 ? 15.796 -5.867 10.003 1.00 84.81 92 GLY A CA 1
ATOM 722 C C . GLY A 1 92 ? 16.385 -6.319 8.669 1.00 84.81 92 GLY A C 1
ATOM 723 O O . GLY A 1 92 ? 17.526 -6.769 8.638 1.00 84.81 92 GLY A O 1
ATOM 724 N N . LEU A 1 93 ? 15.666 -6.133 7.560 1.00 81.56 93 LEU A N 1
ATOM 725 C CA . LEU A 1 93 ? 16.153 -6.478 6.225 1.00 81.56 93 LEU A CA 1
ATOM 726 C C . LEU A 1 93 ? 17.360 -5.620 5.809 1.00 81.56 93 LEU A C 1
ATOM 728 O O . LEU A 1 93 ? 18.350 -6.162 5.321 1.00 81.56 93 LEU A O 1
ATOM 732 N N . LEU A 1 94 ? 17.313 -4.307 6.063 1.00 80.75 94 LEU A N 1
ATOM 733 C CA . LEU A 1 94 ? 18.406 -3.378 5.750 1.00 80.75 94 LEU A CA 1
ATOM 734 C C . LEU A 1 94 ? 19.666 -3.639 6.593 1.00 80.75 94 LEU A C 1
ATOM 736 O O . LEU A 1 94 ? 20.776 -3.591 6.072 1.00 80.75 94 LEU A O 1
ATOM 740 N N . VAL A 1 95 ? 19.503 -3.938 7.885 1.00 82.75 95 VAL A N 1
ATOM 741 C CA . VAL A 1 95 ? 20.612 -4.218 8.817 1.00 82.75 95 VAL A CA 1
ATOM 742 C C . VAL A 1 95 ? 21.205 -5.606 8.588 1.00 82.75 95 VAL A C 1
ATOM 744 O O . VAL A 1 95 ? 22.403 -5.792 8.776 1.00 82.75 95 VAL A O 1
ATOM 747 N N . SER A 1 96 ? 20.400 -6.576 8.141 1.00 74.38 96 SER A N 1
ATOM 748 C CA . SER A 1 96 ? 20.862 -7.951 7.906 1.00 74.38 96 SER A CA 1
ATOM 749 C C . SER A 1 96 ? 21.877 -8.076 6.766 1.00 74.38 96 SER A C 1
ATOM 751 O O . SER A 1 96 ? 22.340 -9.185 6.521 1.00 74.38 96 SER A O 1
ATOM 753 N N . GLY A 1 97 ? 22.222 -6.989 6.064 1.00 60.19 97 GLY A N 1
ATOM 754 C CA . GLY A 1 97 ? 23.459 -6.886 5.285 1.00 60.19 97 GLY A CA 1
ATOM 755 C C . GLY A 1 97 ? 23.676 -7.968 4.224 1.00 60.19 97 GLY A C 1
ATOM 756 O O . GLY A 1 97 ? 24.814 -8.208 3.839 1.00 60.19 97 GLY A O 1
ATOM 757 N N . HIS A 1 98 ? 22.623 -8.644 3.750 1.00 55.75 98 HIS A N 1
ATOM 758 C CA . HIS A 1 98 ? 22.757 -9.636 2.686 1.00 55.75 98 HIS A CA 1
ATOM 759 C C . HIS A 1 98 ? 23.042 -8.880 1.388 1.00 55.75 98 HIS A C 1
ATOM 761 O O . HIS A 1 98 ? 22.135 -8.351 0.753 1.00 55.75 98 HIS A O 1
ATOM 767 N N . SER A 1 99 ? 24.322 -8.774 1.042 1.00 51.09 99 SER A N 1
ATOM 768 C CA . SER A 1 99 ? 24.904 -7.892 0.022 1.00 51.09 99 SER A CA 1
ATOM 769 C C . SER A 1 99 ? 24.496 -8.165 -1.429 1.00 51.09 99 SER A C 1
ATOM 771 O O . SER A 1 99 ? 25.161 -7.685 -2.342 1.00 51.09 99 SER A O 1
ATOM 773 N N . SER A 1 100 ? 23.419 -8.910 -1.683 1.00 58.06 100 SER A N 1
ATOM 774 C CA . SER A 1 100 ? 22.883 -9.054 -3.032 1.00 58.06 100 SER A CA 1
ATOM 775 C C . SER A 1 100 ? 21.555 -8.314 -3.143 1.00 58.06 100 SER A C 1
ATOM 777 O O . SER A 1 100 ? 20.580 -8.580 -2.437 1.00 58.06 100 SER A O 1
ATOM 779 N N . ILE A 1 101 ? 21.516 -7.354 -4.058 1.00 57.19 101 ILE A N 1
ATOM 780 C CA . ILE A 1 101 ? 20.307 -6.596 -4.375 1.00 57.19 101 ILE A CA 1
ATOM 781 C C . ILE A 1 101 ? 19.176 -7.512 -4.887 1.00 57.19 101 ILE A C 1
ATOM 783 O O . ILE A 1 101 ? 17.997 -7.197 -4.733 1.00 57.19 101 ILE A O 1
ATOM 787 N N . LEU A 1 102 ? 19.551 -8.685 -5.419 1.00 57.94 102 LEU A N 1
ATOM 788 C CA . LEU A 1 102 ? 18.661 -9.753 -5.868 1.00 57.94 102 LEU A CA 1
ATOM 789 C C . LEU A 1 102 ? 17.926 -10.443 -4.718 1.00 57.94 102 LEU A C 1
ATOM 791 O O . LEU A 1 102 ? 16.724 -10.675 -4.825 1.00 57.94 102 LEU A O 1
ATOM 795 N N . THR A 1 103 ? 18.610 -10.752 -3.609 1.00 65.00 103 THR A N 1
ATOM 796 C CA . THR A 1 103 ? 17.976 -11.484 -2.501 1.00 65.00 103 THR A CA 1
ATOM 797 C C . THR A 1 103 ? 16.821 -10.711 -1.886 1.00 65.00 103 THR A C 1
ATOM 799 O O . THR A 1 103 ? 15.872 -11.332 -1.431 1.00 65.00 103 THR A O 1
ATOM 802 N N . HIS A 1 104 ? 16.853 -9.376 -1.906 1.00 71.94 104 HIS A N 1
ATOM 803 C CA . HIS A 1 104 ? 15.853 -8.538 -1.233 1.00 71.94 104 HIS A CA 1
ATOM 804 C C . HIS A 1 104 ? 14.597 -8.260 -2.057 1.00 71.94 104 HIS A C 1
ATOM 806 O O . HIS A 1 104 ? 13.545 -7.978 -1.483 1.00 71.94 104 HIS A O 1
ATOM 812 N N . MET A 1 105 ? 14.683 -8.362 -3.385 1.00 76.56 105 MET A N 1
ATOM 813 C CA . MET A 1 105 ? 13.576 -8.063 -4.296 1.00 76.56 105 MET A CA 1
ATOM 814 C C . MET A 1 105 ? 12.309 -8.901 -4.021 1.00 76.56 105 MET A C 1
ATOM 816 O O . MET A 1 105 ? 11.247 -8.297 -3.840 1.00 76.56 105 MET A O 1
ATOM 820 N N . PRO A 1 106 ? 12.364 -10.247 -3.905 1.00 80.75 106 PRO A N 1
ATOM 821 C CA . PRO A 1 106 ? 11.164 -11.045 -3.652 1.00 80.75 106 PRO A CA 1
ATOM 822 C C . PRO A 1 106 ? 10.573 -10.805 -2.256 1.00 80.75 106 PRO A C 1
ATOM 824 O O . PRO A 1 106 ? 9.352 -10.779 -2.109 1.00 80.75 106 PRO A O 1
ATOM 827 N N . TYR A 1 107 ? 11.400 -10.576 -1.227 1.00 83.56 107 TYR A N 1
ATOM 828 C CA . TYR A 1 107 ? 10.901 -10.272 0.120 1.00 83.56 107 TYR A CA 1
ATOM 829 C C . TYR A 1 107 ? 10.194 -8.915 0.168 1.00 83.56 107 TYR A C 1
ATOM 831 O O . TYR A 1 107 ? 9.105 -8.822 0.734 1.00 83.56 107 TYR A O 1
ATOM 839 N N . ALA A 1 108 ? 10.770 -7.884 -0.460 1.00 86.19 108 ALA A N 1
ATOM 840 C CA . ALA A 1 108 ? 10.153 -6.564 -0.549 1.00 86.19 108 ALA A CA 1
ATOM 841 C C . ALA A 1 108 ? 8.834 -6.609 -1.339 1.00 86.19 108 ALA A C 1
ATOM 843 O O . ALA A 1 108 ? 7.836 -6.041 -0.893 1.00 86.19 108 ALA A O 1
ATOM 844 N N . ALA A 1 109 ? 8.801 -7.339 -2.460 1.00 87.19 109 ALA A N 1
ATOM 845 C CA . ALA A 1 109 ? 7.591 -7.529 -3.259 1.00 87.19 109 ALA A CA 1
ATOM 846 C C . ALA A 1 109 ? 6.488 -8.257 -2.478 1.00 87.19 109 ALA A C 1
ATOM 848 O O . ALA A 1 109 ? 5.355 -7.778 -2.420 1.00 87.19 109 ALA A O 1
ATOM 849 N N . ASN A 1 110 ? 6.819 -9.366 -1.812 1.00 87.25 110 ASN A N 1
ATOM 850 C CA . ASN A 1 110 ? 5.863 -10.127 -1.008 1.00 87.25 110 ASN A CA 1
ATOM 851 C C . ASN A 1 110 ? 5.342 -9.312 0.184 1.00 87.25 110 ASN A C 1
ATOM 853 O O . ASN A 1 110 ? 4.144 -9.338 0.468 1.00 87.25 110 ASN A O 1
ATOM 857 N N . ALA A 1 111 ? 6.211 -8.556 0.861 1.00 89.81 111 ALA A N 1
ATOM 858 C CA . ALA A 1 111 ? 5.813 -7.684 1.961 1.00 89.81 111 ALA A CA 1
ATOM 859 C C . ALA A 1 111 ? 4.899 -6.541 1.487 1.00 89.81 111 ALA A C 1
ATOM 861 O O . ALA A 1 111 ? 3.883 -6.263 2.129 1.00 89.81 111 ALA A O 1
ATOM 862 N N . ALA A 1 112 ? 5.207 -5.905 0.351 1.00 91.38 112 ALA A N 1
ATOM 863 C CA . ALA A 1 112 ? 4.347 -4.885 -0.249 1.00 91.38 112 ALA A CA 1
ATOM 864 C C . ALA A 1 112 ? 2.973 -5.467 -0.621 1.00 91.38 112 ALA A C 1
ATOM 866 O O . ALA A 1 112 ? 1.943 -4.933 -0.203 1.00 91.38 112 ALA A O 1
ATOM 867 N N . ALA A 1 113 ? 2.954 -6.600 -1.331 1.00 90.06 113 ALA A N 1
ATOM 868 C CA . ALA A 1 113 ? 1.732 -7.278 -1.755 1.00 90.06 113 ALA A CA 1
ATOM 869 C C . ALA A 1 113 ? 0.865 -7.712 -0.564 1.00 90.06 113 ALA A C 1
ATOM 871 O O . ALA A 1 113 ? -0.339 -7.469 -0.567 1.00 90.06 113 ALA A O 1
ATOM 872 N N . ALA A 1 114 ? 1.463 -8.284 0.486 1.00 90.62 114 ALA A N 1
ATOM 873 C CA . ALA A 1 114 ? 0.744 -8.683 1.693 1.00 90.62 114 ALA A CA 1
ATOM 874 C C . ALA A 1 114 ? 0.092 -7.482 2.395 1.00 90.62 114 ALA A C 1
ATOM 876 O O . ALA A 1 114 ? -1.074 -7.545 2.787 1.00 90.62 114 ALA A O 1
ATOM 877 N N . ASN A 1 115 ? 0.811 -6.363 2.515 1.00 94.06 115 ASN A N 1
ATOM 878 C CA . ASN A 1 115 ? 0.259 -5.143 3.097 1.00 94.06 115 ASN A CA 1
ATOM 879 C C . ASN A 1 115 ? -0.893 -4.576 2.258 1.00 94.06 115 ASN A C 1
ATOM 881 O O . ASN A 1 115 ? -1.944 -4.257 2.814 1.00 94.06 115 ASN A O 1
ATOM 885 N N . PHE A 1 116 ? -0.748 -4.491 0.933 1.00 92.56 116 PHE A N 1
ATOM 886 C CA . PHE A 1 116 ? -1.836 -4.029 0.069 1.00 92.56 116 PHE A CA 1
ATOM 887 C C . PHE A 1 116 ? -3.038 -4.973 0.092 1.00 92.56 116 PHE A C 1
ATOM 889 O O . PHE A 1 116 ? -4.170 -4.501 0.176 1.00 92.56 116 PHE A O 1
ATOM 896 N N . LEU A 1 117 ? -2.813 -6.288 0.114 1.00 91.69 117 LEU A N 1
ATOM 897 C CA . LEU A 1 117 ? -3.875 -7.279 0.247 1.00 91.69 117 LEU A CA 1
ATOM 898 C C . LEU A 1 117 ? -4.678 -7.047 1.529 1.00 91.69 117 LEU A C 1
ATOM 900 O O . LEU A 1 117 ? -5.898 -6.924 1.469 1.00 91.69 117 LEU A O 1
ATOM 904 N N . VAL A 1 118 ? -4.013 -6.910 2.681 1.00 91.38 118 VAL A N 1
ATOM 905 C CA . VAL A 1 118 ? -4.699 -6.620 3.951 1.00 91.38 118 VAL A CA 1
ATOM 906 C C . VAL A 1 118 ? -5.422 -5.271 3.890 1.00 91.38 118 VAL A C 1
ATOM 908 O O . VAL A 1 118 ? -6.572 -5.172 4.324 1.00 91.38 118 VAL A O 1
ATOM 911 N N . ALA A 1 119 ? -4.795 -4.245 3.304 1.00 92.31 119 ALA A N 1
ATOM 912 C CA . ALA A 1 119 ? -5.407 -2.931 3.137 1.00 92.31 119 ALA A CA 1
ATOM 913 C C . ALA A 1 119 ? -6.681 -2.981 2.276 1.00 92.31 119 ALA A C 1
ATOM 915 O O . ALA A 1 119 ? -7.618 -2.239 2.560 1.00 92.31 119 ALA A O 1
ATOM 916 N N . ILE A 1 120 ? -6.742 -3.839 1.257 1.00 91.50 120 ILE A N 1
ATOM 917 C CA . ILE A 1 120 ? -7.915 -4.010 0.389 1.00 91.50 120 ILE A CA 1
ATOM 918 C C . ILE A 1 120 ? -8.977 -4.876 1.077 1.00 91.50 120 ILE A C 1
ATOM 920 O O . ILE A 1 120 ? -10.147 -4.497 1.112 1.00 91.50 120 ILE A O 1
ATOM 924 N N . LEU A 1 121 ? -8.581 -6.007 1.671 1.00 90.19 121 LEU A N 1
ATOM 925 C CA . LEU A 1 121 ? -9.495 -6.953 2.318 1.00 90.19 121 LEU A CA 1
ATOM 926 C C . LEU A 1 121 ? -10.285 -6.309 3.456 1.00 90.19 121 LEU A C 1
ATOM 928 O O . LEU A 1 121 ? -11.482 -6.547 3.580 1.00 90.19 121 LEU A O 1
ATOM 932 N N . ILE A 1 122 ? -9.648 -5.453 4.258 1.00 88.81 122 ILE A N 1
ATOM 933 C CA . ILE A 1 122 ? -10.329 -4.789 5.374 1.00 88.81 122 ILE A CA 1
ATOM 934 C C . ILE A 1 122 ? -11.381 -3.763 4.913 1.00 88.81 122 ILE A C 1
ATOM 936 O O . ILE A 1 122 ? -12.211 -3.345 5.715 1.00 88.81 122 ILE A O 1
ATOM 940 N N . ARG A 1 123 ? -11.363 -3.354 3.634 1.00 89.00 123 ARG A N 1
ATOM 941 C CA . ARG A 1 123 ? -12.401 -2.501 3.034 1.00 89.00 123 ARG A CA 1
ATOM 942 C C . ARG A 1 123 ? -13.559 -3.288 2.421 1.00 89.00 123 ARG A C 1
ATOM 944 O O . ARG A 1 123 ? -14.508 -2.662 1.965 1.00 89.00 123 ARG A O 1
ATOM 951 N N . GLN A 1 124 ? -13.478 -4.618 2.372 1.00 91.06 124 GLN A N 1
ATOM 952 C CA . GLN A 1 124 ? -14.554 -5.457 1.854 1.00 91.06 124 GLN A CA 1
ATOM 953 C C . GLN A 1 124 ? -15.543 -5.805 2.965 1.00 91.06 124 GLN A C 1
ATOM 955 O O . GLN A 1 124 ? -15.176 -6.454 3.950 1.00 91.06 124 GLN A O 1
ATOM 960 N N . ASP A 1 125 ? -16.812 -5.441 2.770 1.00 89.31 125 ASP A N 1
ATOM 961 C CA . ASP A 1 125 ? -17.871 -5.635 3.767 1.00 89.31 125 ASP A CA 1
ATOM 962 C C . ASP A 1 125 ? -18.013 -7.105 4.176 1.00 89.31 125 ASP A C 1
ATOM 964 O O . ASP A 1 125 ? -18.195 -7.413 5.350 1.00 89.31 125 ASP A O 1
ATOM 968 N N . TYR A 1 126 ? -17.864 -8.040 3.233 1.00 90.19 126 TYR A N 1
ATOM 969 C CA . TYR A 1 126 ? -17.952 -9.477 3.506 1.00 90.19 126 TYR A CA 1
ATOM 970 C C . TYR A 1 126 ? -16.868 -9.968 4.470 1.00 90.19 126 TYR A C 1
ATOM 972 O O . TYR A 1 126 ? -17.164 -10.691 5.422 1.00 90.19 126 TYR A O 1
ATOM 980 N N . ILE A 1 127 ? -15.619 -9.557 4.243 1.00 88.62 127 ILE A N 1
ATOM 981 C CA . ILE A 1 127 ? -14.478 -9.958 5.072 1.00 88.62 127 ILE A CA 1
ATOM 982 C C . ILE A 1 127 ? -14.607 -9.334 6.454 1.00 88.62 127 ILE A C 1
ATOM 984 O O . ILE A 1 127 ? -14.437 -10.011 7.468 1.00 88.62 127 ILE A O 1
ATOM 988 N N . PHE A 1 128 ? -14.969 -8.057 6.506 1.00 84.56 128 PHE A N 1
ATOM 989 C CA . PHE A 1 128 ? -15.140 -7.362 7.767 1.00 84.56 128 PHE A CA 1
ATOM 990 C C . PHE A 1 128 ? -16.309 -7.927 8.589 1.00 84.56 128 PHE A C 1
ATOM 992 O O . PHE A 1 128 ? -16.162 -8.183 9.786 1.00 84.56 128 PHE A O 1
ATOM 999 N N . ASN A 1 129 ? -17.430 -8.249 7.942 1.00 88.00 129 ASN A N 1
ATOM 1000 C CA . ASN A 1 129 ? -18.557 -8.933 8.573 1.00 88.00 129 ASN A CA 1
ATOM 1001 C C . ASN A 1 129 ? -18.179 -10.336 9.061 1.00 88.00 129 ASN A C 1
ATOM 1003 O O . ASN A 1 129 ? -18.620 -10.747 10.134 1.00 88.00 129 ASN A O 1
ATOM 1007 N N . MET A 1 130 ? -17.340 -11.070 8.325 1.00 87.56 130 MET A N 1
ATOM 1008 C CA . MET A 1 130 ? -16.814 -12.362 8.772 1.00 87.56 130 MET A CA 1
ATOM 1009 C C . MET A 1 130 ? -15.966 -12.207 10.041 1.00 87.56 130 MET A C 1
ATOM 1011 O O . MET A 1 130 ? -16.188 -12.933 11.008 1.00 87.56 130 MET A O 1
ATOM 1015 N N . ILE A 1 131 ? -15.050 -11.233 10.079 1.00 86.31 131 ILE A N 1
ATOM 1016 C CA . ILE A 1 131 ? -14.236 -10.934 11.268 1.00 86.31 131 ILE A CA 1
ATOM 1017 C C . ILE A 1 131 ? -15.144 -10.606 12.459 1.00 86.31 131 ILE A C 1
ATOM 1019 O O . ILE A 1 131 ? -14.928 -11.120 13.558 1.00 86.31 131 ILE A O 1
ATOM 1023 N N . PHE A 1 132 ? -16.194 -9.810 12.247 1.00 84.88 132 PHE A N 1
ATOM 1024 C CA . PHE A 1 132 ? -17.169 -9.509 13.291 1.00 84.88 132 PHE A CA 1
ATOM 1025 C C . PHE A 1 132 ? -17.930 -10.737 13.777 1.00 84.88 132 PHE A C 1
ATOM 1027 O O . PHE A 1 132 ? -18.060 -10.913 14.987 1.00 84.88 132 PHE A O 1
ATOM 1034 N N . ARG A 1 133 ? -18.386 -11.609 12.873 1.00 86.50 133 ARG A N 1
ATOM 1035 C CA . ARG A 1 133 ? -19.030 -12.876 13.248 1.00 86.50 133 ARG A CA 1
ATOM 1036 C C . ARG A 1 133 ? -18.098 -13.726 14.103 1.00 86.50 133 ARG A C 1
ATOM 1038 O O . ARG A 1 133 ? -18.507 -14.188 15.159 1.00 86.50 133 ARG A O 1
ATOM 1045 N N . VAL A 1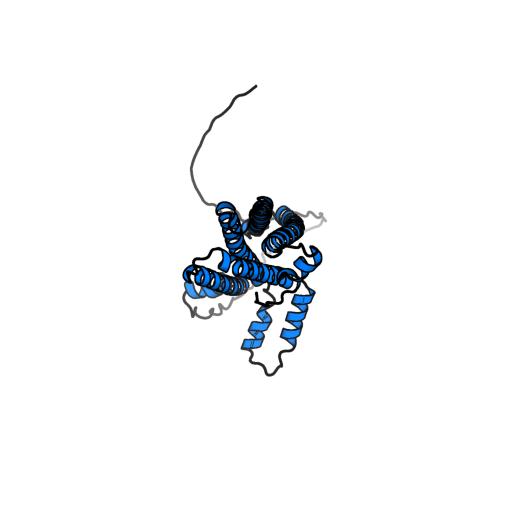 134 ? -16.829 -13.855 13.716 1.00 86.00 134 VAL A N 1
ATOM 1046 C CA . VAL A 1 134 ? -15.823 -14.577 14.512 1.00 86.00 134 VAL A CA 1
ATOM 1047 C C . VAL A 1 134 ? -15.636 -13.933 15.889 1.00 86.00 134 VAL A C 1
ATOM 1049 O O . VAL A 1 134 ? -15.597 -14.635 16.897 1.00 86.00 134 VAL A O 1
ATOM 1052 N N . CYS A 1 135 ? -15.597 -12.601 15.967 1.00 84.12 135 CYS A N 1
ATOM 1053 C CA . CYS A 1 135 ? -15.523 -11.885 17.242 1.00 84.12 135 CYS A CA 1
ATOM 1054 C C . CYS A 1 135 ? -16.765 -12.107 18.125 1.00 84.12 135 CYS A C 1
ATOM 1056 O O . CYS A 1 135 ? -16.649 -12.097 19.350 1.00 84.12 135 CYS A O 1
ATOM 1058 N N . GLN A 1 136 ? -17.941 -12.311 17.524 1.00 83.19 136 GLN A N 1
ATOM 1059 C CA . GLN A 1 136 ? -19.198 -12.592 18.225 1.00 83.19 136 GLN A CA 1
ATOM 1060 C C . GLN A 1 136 ? -19.300 -14.038 18.729 1.00 83.19 136 GLN A C 1
ATOM 1062 O O . GLN A 1 136 ? -20.012 -14.280 19.699 1.00 83.19 136 GLN A O 1
ATOM 1067 N N . LEU A 1 137 ? -18.557 -14.985 18.144 1.00 84.88 137 LEU A N 1
ATOM 1068 C CA . LEU A 1 137 ? -18.505 -16.381 18.607 1.00 84.88 137 LEU A 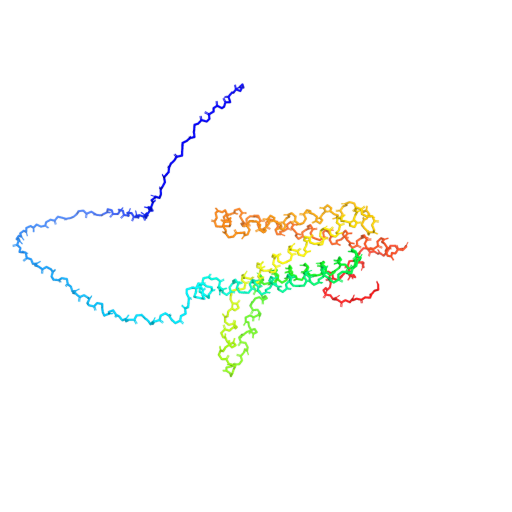CA 1
ATOM 1069 C C . LEU A 1 137 ? -17.782 -16.552 19.956 1.00 84.88 137 LEU A C 1
ATOM 1071 O O . LEU A 1 137 ? -17.742 -17.652 20.505 1.00 84.88 137 LEU A O 1
ATOM 1075 N N . VAL A 1 138 ? -17.194 -15.487 20.509 1.00 83.19 138 VAL A N 1
ATOM 1076 C CA . VAL A 1 138 ? -16.451 -15.560 21.769 1.00 83.19 138 VAL A CA 1
ATOM 1077 C C . VAL A 1 138 ? -17.403 -15.817 22.944 1.00 83.19 138 VAL A C 1
ATOM 1079 O O . VAL A 1 138 ? -18.303 -15.010 23.194 1.00 83.19 138 VAL A O 1
ATOM 1082 N N . PRO A 1 139 ? -17.199 -16.906 23.712 1.00 82.00 139 PRO A N 1
ATOM 1083 C CA . PRO A 1 139 ? -18.158 -17.353 24.713 1.00 82.00 139 PRO A CA 1
ATOM 1084 C C . PRO A 1 139 ? -18.343 -16.340 25.847 1.00 82.00 139 PRO A C 1
ATOM 1086 O O . PRO A 1 139 ? -17.438 -15.567 26.195 1.00 82.00 139 PRO A O 1
ATOM 1089 N N . LEU A 1 140 ? -19.518 -16.388 26.488 1.00 77.69 140 LEU A N 1
ATOM 1090 C CA . LEU A 1 140 ? -19.877 -15.532 27.627 1.00 77.69 140 LEU A CA 1
ATOM 1091 C C . LEU A 1 140 ? -19.012 -15.771 28.887 1.00 77.69 140 LEU A C 1
ATOM 1093 O O . LEU A 1 140 ? -18.954 -14.904 29.763 1.00 77.69 140 LEU A O 1
ATOM 1097 N N . SER A 1 141 ? -18.227 -16.848 28.916 1.00 83.56 141 SER A N 1
ATOM 1098 C CA . SER A 1 141 ? -17.218 -17.145 29.942 1.00 83.56 141 SER A CA 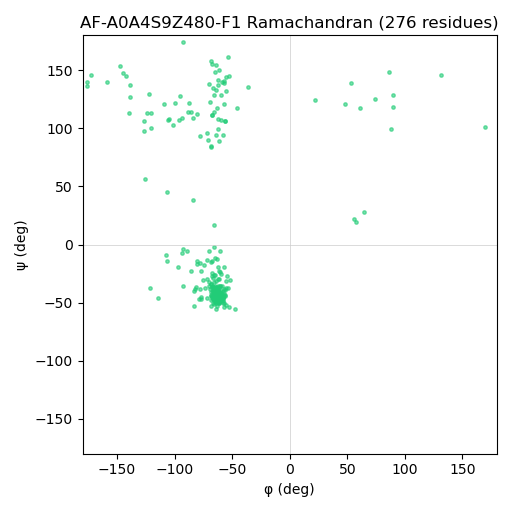1
ATOM 1099 C C . SER A 1 141 ? -15.882 -16.408 29.760 1.00 83.56 141 SER A C 1
ATOM 1101 O O . SER A 1 141 ? -15.076 -16.358 30.686 1.00 83.56 141 SER A O 1
ATOM 1103 N N . ALA A 1 142 ? -15.626 -15.810 28.592 1.00 81.31 142 ALA A N 1
ATOM 1104 C CA . ALA A 1 142 ? -14.373 -15.106 28.327 1.00 81.31 142 ALA A CA 1
ATOM 1105 C C . ALA A 1 142 ? -14.184 -13.852 29.215 1.00 81.31 142 ALA A C 1
ATOM 1107 O O . ALA A 1 142 ? -15.155 -13.155 29.532 1.00 81.31 142 ALA A O 1
ATOM 1108 N N . PRO A 1 143 ? -12.935 -13.491 29.571 1.00 86.81 143 PRO A N 1
ATOM 1109 C CA . PRO A 1 143 ? -12.659 -12.337 30.418 1.00 86.81 143 PRO A CA 1
ATOM 1110 C C . PRO A 1 143 ? -13.114 -11.029 29.758 1.00 86.81 143 PRO A C 1
ATOM 1112 O O . PRO A 1 143 ? -12.893 -10.795 28.567 1.00 86.81 143 PRO A O 1
ATOM 1115 N N . LEU A 1 144 ? -13.659 -10.106 30.558 1.00 80.12 144 LEU A N 1
ATOM 1116 C CA . LEU A 1 144 ? -14.151 -8.796 30.093 1.00 80.12 144 LEU A CA 1
ATOM 1117 C C . LEU A 1 144 ? -13.101 -7.984 29.314 1.00 80.12 144 LEU A C 1
ATOM 1119 O O . LEU A 1 144 ? -13.449 -7.172 28.457 1.00 80.12 144 LEU A O 1
ATOM 1123 N N . ARG A 1 145 ? -11.807 -8.205 29.589 1.00 81.44 145 ARG A N 1
ATOM 1124 C CA . ARG A 1 145 ? -10.704 -7.577 28.845 1.00 81.44 145 ARG A CA 1
ATOM 1125 C C . ARG A 1 145 ? -10.707 -7.982 27.371 1.00 81.44 145 ARG A C 1
ATOM 1127 O O . ARG A 1 145 ? -10.545 -7.109 26.526 1.00 81.44 145 ARG A O 1
ATOM 1134 N N . LEU A 1 146 ? -10.937 -9.263 27.074 1.00 78.94 146 LEU A N 1
ATOM 1135 C CA . LEU A 1 146 ? -10.974 -9.775 25.706 1.00 78.94 146 LEU A CA 1
ATOM 1136 C C . LEU A 1 146 ? -12.168 -9.191 24.948 1.00 78.94 146 LEU A C 1
ATOM 1138 O O . LEU A 1 146 ? -11.988 -8.626 23.874 1.00 78.94 146 LEU A O 1
ATOM 1142 N N . ARG A 1 147 ? -13.361 -9.192 25.557 1.00 80.81 147 ARG A N 1
ATOM 1143 C CA . ARG A 1 147 ? -14.552 -8.572 24.948 1.00 80.81 147 ARG A CA 1
ATOM 1144 C C . ARG A 1 147 ? -14.359 -7.092 24.629 1.00 80.81 147 ARG A C 1
ATOM 1146 O O . ARG A 1 147 ? -14.760 -6.651 23.561 1.00 80.81 147 ARG A O 1
ATOM 1153 N N . ARG A 1 148 ? -13.693 -6.324 25.500 1.00 80.44 148 ARG A N 1
ATOM 1154 C CA . ARG A 1 148 ? -13.375 -4.908 25.225 1.00 80.44 148 ARG A CA 1
ATOM 1155 C C . ARG A 1 148 ? -12.369 -4.711 24.092 1.00 80.44 148 ARG A C 1
ATOM 1157 O O . ARG A 1 148 ? -12.352 -3.632 23.511 1.00 80.44 148 ARG A O 1
ATOM 1164 N N . ILE A 1 149 ? -11.490 -5.677 23.829 1.00 79.62 149 ILE A N 1
ATOM 1165 C CA . ILE A 1 149 ? -10.552 -5.618 22.699 1.00 79.62 149 ILE A CA 1
ATOM 1166 C C . ILE A 1 149 ? -11.291 -5.960 21.405 1.00 79.62 149 ILE A C 1
ATOM 1168 O O . ILE A 1 149 ? -11.174 -5.223 20.434 1.00 79.62 149 ILE A O 1
ATOM 1172 N N . LEU A 1 150 ? -12.116 -7.007 21.417 1.00 78.75 150 LEU A N 1
ATOM 1173 C CA . LEU A 1 150 ? -12.933 -7.408 20.268 1.00 78.75 150 LEU A CA 1
ATOM 1174 C C . LEU A 1 150 ? -13.942 -6.325 19.884 1.00 78.75 150 LEU A C 1
ATOM 1176 O O . LEU A 1 150 ? -14.103 -6.005 18.712 1.00 78.75 150 LEU A O 1
ATOM 1180 N N . ALA A 1 151 ? -14.538 -5.668 20.878 1.00 76.56 151 ALA A N 1
ATOM 1181 C CA . ALA A 1 151 ? -15.409 -4.527 20.656 1.00 76.56 151 ALA A CA 1
ATOM 1182 C C . ALA A 1 151 ? -14.691 -3.327 20.027 1.00 76.56 151 ALA A C 1
ATOM 1184 O O . ALA A 1 151 ? -15.378 -2.418 19.616 1.00 76.56 151 ALA A O 1
ATOM 1185 N N . LYS A 1 152 ? -13.355 -3.273 19.948 1.00 73.81 152 LYS A N 1
ATOM 1186 C CA . LYS A 1 152 ? -12.609 -2.171 19.304 1.00 73.81 152 LYS A CA 1
ATOM 1187 C C . LYS A 1 152 ? -12.295 -2.421 17.831 1.00 73.81 152 LYS A C 1
ATOM 1189 O O . LYS A 1 152 ? -11.755 -1.539 17.170 1.00 73.81 152 LYS A O 1
ATOM 1194 N N . VAL A 1 153 ? -12.645 -3.597 17.310 1.00 75.94 153 VAL A N 1
ATOM 1195 C CA . VAL A 1 153 ? -12.441 -3.969 15.901 1.00 75.94 153 VAL A CA 1
ATOM 1196 C C . VAL A 1 153 ? -13.220 -3.051 14.943 1.00 75.94 153 VAL A C 1
ATOM 1198 O O . VAL A 1 153 ? -12.818 -2.914 13.790 1.00 75.94 153 VAL A O 1
ATOM 1201 N N . TYR A 1 154 ? -14.255 -2.331 15.412 1.00 73.00 154 TYR A N 1
ATOM 1202 C CA . TYR A 1 154 ? -14.976 -1.355 14.579 1.00 73.00 154 TYR A CA 1
ATOM 1203 C C . TYR A 1 154 ? -14.079 -0.234 14.036 1.00 73.00 154 TYR A C 1
ATOM 1205 O O . TYR A 1 154 ? -14.357 0.296 12.963 1.00 73.00 154 TYR A O 1
ATOM 1213 N N . GLU A 1 155 ? -12.962 0.082 14.698 1.00 79.75 155 GLU A N 1
ATOM 1214 C CA . GLU A 1 155 ? -11.999 1.100 14.253 1.00 79.75 155 GLU A CA 1
ATOM 1215 C C . GLU A 1 155 ? -10.977 0.568 13.229 1.00 79.75 155 GLU A C 1
ATOM 1217 O O . GLU A 1 155 ? -9.801 0.942 13.217 1.00 79.75 155 GLU A O 1
ATOM 1222 N N . HIS A 1 156 ? -11.434 -0.298 12.328 1.00 82.25 156 HIS A N 1
ATOM 1223 C CA . HIS A 1 156 ? -10.653 -0.914 11.253 1.00 82.25 156 HIS A CA 1
ATOM 1224 C C . HIS A 1 156 ? -9.971 0.092 10.307 1.00 82.25 156 HIS A C 1
ATOM 1226 O O . HIS A 1 156 ? -8.985 -0.244 9.648 1.00 82.25 156 HIS A O 1
ATOM 1232 N N . GLY A 1 157 ? -10.429 1.350 10.276 1.00 82.00 157 GLY A N 1
ATOM 1233 C CA . GLY A 1 157 ? -9.822 2.408 9.467 1.00 82.00 157 GLY A CA 1
ATOM 1234 C C . GLY A 1 157 ? -8.326 2.615 9.737 1.00 82.00 157 GLY A C 1
ATOM 1235 O O . GLY A 1 157 ? -7.593 2.954 8.811 1.00 82.00 157 GLY A O 1
ATOM 1236 N N . GLY A 1 158 ? -7.858 2.376 10.971 1.00 84.31 158 GLY A N 1
ATOM 1237 C CA . GLY A 1 158 ? -6.434 2.480 11.320 1.00 84.31 158 GLY A CA 1
ATOM 1238 C C . GLY A 1 158 ? -5.586 1.345 10.741 1.00 84.31 158 GLY A C 1
ATOM 1239 O O . GLY A 1 158 ? -4.416 1.545 10.423 1.00 84.31 158 GLY A O 1
ATOM 1240 N N . MET A 1 159 ? -6.185 0.165 10.556 1.00 87.56 159 MET A N 1
ATOM 1241 C CA . MET A 1 159 ? -5.539 -0.980 9.911 1.00 87.56 159 MET A CA 1
ATOM 1242 C C . MET A 1 159 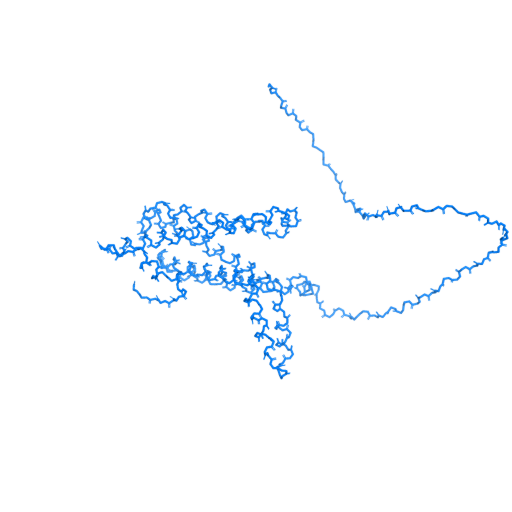? -5.389 -0.738 8.410 1.00 87.56 159 MET A C 1
ATOM 1244 O O . MET A 1 159 ? -4.299 -0.909 7.878 1.00 87.56 159 MET A O 1
ATOM 1248 N N . HIS A 1 160 ? -6.451 -0.263 7.748 1.00 91.31 160 HIS A N 1
ATOM 1249 C CA . HIS A 1 160 ? -6.409 0.067 6.323 1.00 91.31 160 HIS A CA 1
ATOM 1250 C C . HIS A 1 160 ? -5.294 1.067 6.001 1.00 91.31 160 HIS A C 1
ATOM 1252 O O . HIS A 1 160 ? -4.467 0.815 5.130 1.00 91.31 160 HIS A O 1
ATOM 1258 N N . THR A 1 161 ? -5.250 2.193 6.718 1.00 91.12 161 THR A N 1
ATOM 1259 C CA . THR A 1 161 ? -4.250 3.238 6.465 1.00 91.12 161 THR A CA 1
ATOM 1260 C C . THR A 1 161 ? -2.844 2.808 6.875 1.00 91.12 161 THR A C 1
ATOM 1262 O O . THR A 1 161 ? -1.891 3.141 6.175 1.00 91.12 161 THR A O 1
ATOM 1265 N N . GLY A 1 162 ? -2.702 2.031 7.955 1.00 90.75 162 GLY A N 1
ATOM 1266 C CA . GLY A 1 162 ? -1.422 1.463 8.384 1.00 90.75 162 GLY A CA 1
ATOM 1267 C C . GLY A 1 162 ? -0.832 0.516 7.346 1.00 90.75 162 GLY A C 1
ATOM 1268 O O . GLY A 1 162 ? 0.320 0.682 6.954 1.00 90.75 162 GLY A O 1
ATOM 1269 N N . CYS A 1 163 ? -1.640 -0.422 6.851 1.00 92.75 163 CYS A N 1
ATOM 1270 C CA . CYS A 1 163 ? -1.247 -1.353 5.799 1.00 92.75 163 CYS A CA 1
ATOM 1271 C C . CYS A 1 163 ? -1.013 -0.642 4.460 1.00 92.75 163 CYS A C 1
ATOM 1273 O O . CYS A 1 163 ? -0.046 -0.961 3.783 1.00 92.75 163 CYS A O 1
ATOM 1275 N N . ALA A 1 164 ? -1.830 0.349 4.087 1.00 93.31 164 ALA A N 1
ATOM 1276 C CA . ALA A 1 164 ? -1.615 1.108 2.855 1.00 93.31 164 ALA A CA 1
ATOM 1277 C C . ALA A 1 164 ? -0.272 1.855 2.883 1.00 93.31 164 ALA A C 1
ATOM 1279 O O . ALA A 1 164 ? 0.526 1.706 1.964 1.00 93.31 164 ALA A O 1
ATOM 1280 N N . ILE A 1 165 ? 0.023 2.591 3.963 1.00 93.94 165 ILE A N 1
ATOM 1281 C CA . ILE A 1 165 ? 1.286 3.335 4.098 1.00 93.94 165 ILE A CA 1
ATOM 1282 C C . ILE A 1 165 ? 2.482 2.376 4.182 1.00 93.94 165 ILE A C 1
ATOM 1284 O O . ILE A 1 165 ? 3.479 2.577 3.490 1.00 93.94 165 ILE A O 1
ATOM 1288 N N . ALA A 1 166 ? 2.387 1.304 4.972 1.00 93.88 166 ALA A N 1
ATOM 1289 C CA . ALA A 1 166 ? 3.441 0.293 5.039 1.00 93.88 166 ALA A CA 1
ATOM 1290 C C . ALA A 1 166 ? 3.675 -0.389 3.679 1.00 93.88 166 ALA A C 1
ATOM 1292 O O . ALA A 1 166 ? 4.817 -0.538 3.258 1.00 93.88 166 ALA A O 1
ATOM 1293 N N . GLY A 1 167 ? 2.608 -0.737 2.957 1.00 93.50 167 GLY A N 1
ATOM 1294 C CA . GLY A 1 167 ? 2.681 -1.286 1.603 1.00 93.50 167 GLY A CA 1
ATOM 1295 C C . GLY A 1 167 ? 3.388 -0.336 0.643 1.00 93.50 167 GLY A C 1
ATOM 1296 O O . GLY A 1 167 ? 4.310 -0.757 -0.048 1.00 93.50 167 GLY A O 1
ATOM 1297 N N . THR A 1 168 ? 3.055 0.962 0.672 1.00 94.44 168 THR A N 1
ATOM 1298 C CA . THR A 1 168 ? 3.769 1.966 -0.135 1.00 94.44 168 THR A CA 1
ATOM 1299 C C . THR A 1 168 ? 5.239 2.095 0.244 1.00 94.44 168 THR A C 1
ATOM 1301 O O . THR A 1 168 ? 6.074 2.236 -0.638 1.00 94.44 168 THR A O 1
ATOM 1304 N N . MET A 1 169 ? 5.584 1.978 1.529 1.00 93.81 169 MET A N 1
ATOM 1305 C CA . MET A 1 169 ? 6.973 2.012 1.991 1.00 93.81 169 MET A CA 1
ATOM 1306 C C . MET A 1 169 ? 7.788 0.841 1.425 1.00 93.81 169 MET A C 1
ATOM 1308 O O . MET A 1 169 ? 8.880 1.042 0.896 1.00 93.81 169 MET A O 1
ATOM 1312 N N . TRP A 1 170 ? 7.241 -0.375 1.485 1.00 93.12 170 TRP A N 1
ATOM 1313 C CA . TRP A 1 170 ? 7.856 -1.556 0.876 1.00 93.12 170 TRP A CA 1
ATOM 1314 C C . TRP A 1 170 ? 7.915 -1.456 -0.650 1.00 93.12 170 TRP A C 1
ATOM 1316 O O . TRP A 1 170 ? 8.902 -1.869 -1.254 1.00 93.12 170 TRP A O 1
ATOM 1326 N N . PHE A 1 171 ? 6.898 -0.862 -1.276 1.00 93.12 171 PHE A N 1
ATOM 1327 C CA . PHE A 1 171 ? 6.866 -0.646 -2.719 1.00 93.12 171 PHE A CA 1
ATOM 1328 C C . PHE A 1 171 ? 7.904 0.389 -3.182 1.00 93.12 171 PHE A C 1
ATOM 1330 O O . PHE A 1 171 ? 8.500 0.221 -4.243 1.00 93.12 171 PHE A O 1
ATOM 1337 N N . ILE A 1 172 ? 8.193 1.418 -2.374 1.00 93.44 172 ILE A N 1
ATOM 1338 C CA . ILE A 1 172 ? 9.312 2.343 -2.616 1.00 93.44 172 ILE A CA 1
ATOM 1339 C C . ILE A 1 172 ? 10.632 1.570 -2.622 1.00 93.44 172 ILE A C 1
ATOM 1341 O O . ILE A 1 172 ? 11.407 1.717 -3.565 1.00 93.44 172 ILE A O 1
ATOM 1345 N N . LEU A 1 173 ? 10.871 0.714 -1.618 1.00 90.75 173 LEU A N 1
ATOM 1346 C CA . LEU A 1 173 ? 12.068 -0.132 -1.595 1.00 90.75 173 LEU A CA 1
ATOM 1347 C C . LEU A 1 173 ? 12.137 -1.014 -2.849 1.00 90.75 173 LEU A C 1
ATOM 1349 O O . LEU A 1 173 ? 13.169 -1.038 -3.511 1.00 90.75 173 LEU A O 1
ATOM 1353 N N . LEU A 1 174 ? 11.043 -1.691 -3.207 1.00 89.94 174 LEU A N 1
ATOM 1354 C CA . LEU A 1 174 ? 10.971 -2.521 -4.413 1.00 89.94 174 LEU A CA 1
ATOM 1355 C C . LEU A 1 174 ? 11.306 -1.724 -5.682 1.00 89.94 174 LEU A C 1
ATOM 1357 O O . LEU A 1 174 ? 12.091 -2.189 -6.502 1.00 89.94 174 LEU A O 1
ATOM 1361 N N . THR A 1 175 ? 10.761 -0.515 -5.820 1.00 91.62 175 THR A N 1
ATOM 1362 C CA . THR A 1 175 ? 11.007 0.359 -6.975 1.00 91.62 175 THR A CA 1
ATOM 1363 C C . THR A 1 175 ? 12.484 0.740 -7.064 1.00 91.62 175 THR A C 1
ATOM 1365 O O . THR A 1 175 ? 13.083 0.633 -8.131 1.00 91.62 175 THR A O 1
ATOM 1368 N N . VAL A 1 176 ? 13.106 1.116 -5.940 1.00 90.25 176 VAL A N 1
ATOM 1369 C CA . VAL A 1 176 ? 14.548 1.415 -5.886 1.00 90.25 176 VAL A CA 1
ATOM 1370 C C . VAL A 1 176 ? 15.371 0.191 -6.285 1.00 90.25 176 VAL A C 1
ATOM 1372 O O . VAL A 1 176 ? 16.282 0.313 -7.100 1.00 90.25 176 VAL A O 1
ATOM 1375 N N . LEU A 1 177 ? 15.034 -0.996 -5.770 1.00 87.94 177 LEU A N 1
ATOM 1376 C CA . LEU A 1 177 ? 15.719 -2.237 -6.137 1.00 87.94 177 LEU A CA 1
ATOM 1377 C C . LEU A 1 177 ? 15.602 -2.513 -7.642 1.00 87.94 177 LEU A C 1
ATOM 1379 O O . LEU A 1 177 ? 16.601 -2.846 -8.270 1.00 87.94 177 LEU A O 1
ATOM 1383 N N . ILE A 1 178 ? 14.418 -2.349 -8.233 1.00 87.81 178 ILE A N 1
ATOM 1384 C CA . ILE A 1 178 ? 14.179 -2.569 -9.667 1.00 87.81 178 ILE A CA 1
ATOM 1385 C C . ILE A 1 178 ? 14.987 -1.591 -10.528 1.00 87.81 178 ILE A C 1
ATOM 1387 O O . ILE A 1 178 ? 15.648 -2.023 -11.472 1.00 87.81 178 ILE A O 1
ATOM 1391 N N . VAL A 1 179 ? 15.006 -0.304 -10.173 1.00 88.38 179 VAL A N 1
ATOM 1392 C CA . VAL A 1 179 ? 15.774 0.720 -10.900 1.00 88.38 179 VAL A CA 1
ATOM 1393 C C . VAL A 1 179 ? 17.279 0.453 -10.815 1.00 88.38 179 VAL A C 1
ATOM 1395 O O . VAL A 1 179 ? 17.953 0.452 -11.838 1.00 88.38 179 VAL A O 1
ATOM 1398 N N . VAL A 1 180 ? 17.820 0.141 -9.632 1.00 86.25 180 VAL A N 1
ATOM 1399 C CA . VAL A 1 180 ? 19.260 -0.158 -9.496 1.00 86.25 180 VAL A CA 1
ATOM 1400 C C . VAL A 1 180 ? 19.645 -1.440 -10.247 1.00 86.25 180 VAL A C 1
ATOM 1402 O O . VAL A 1 180 ? 20.720 -1.505 -10.843 1.00 86.25 180 VAL A O 1
ATOM 1405 N N . ASN A 1 181 ? 18.773 -2.455 -10.267 1.00 83.12 181 ASN A N 1
ATOM 1406 C CA . ASN A 1 181 ? 19.005 -3.675 -11.049 1.00 83.12 181 ASN A CA 1
ATOM 1407 C C . ASN A 1 181 ? 19.010 -3.419 -12.561 1.00 83.12 181 ASN A C 1
ATOM 1409 O O . ASN A 1 181 ? 19.743 -4.107 -13.271 1.00 83.12 181 ASN A O 1
ATOM 1413 N N . PHE A 1 182 ? 18.217 -2.455 -13.034 1.00 83.88 182 PHE A N 1
ATOM 1414 C CA . PHE A 1 182 ? 18.219 -2.019 -14.428 1.00 83.88 182 PHE A CA 1
ATOM 1415 C C . PHE A 1 182 ? 19.521 -1.290 -14.788 1.00 83.88 182 PHE A C 1
ATOM 1417 O O . PHE A 1 182 ? 20.169 -1.665 -15.759 1.00 83.88 182 PHE A O 1
ATOM 1424 N N . GLU A 1 183 ? 19.967 -0.338 -13.960 1.00 83.44 183 GLU A N 1
ATOM 1425 C CA . GLU A 1 183 ? 21.239 0.384 -14.162 1.00 83.44 183 GLU A CA 1
ATOM 1426 C C . GLU A 1 183 ? 22.458 -0.553 -14.132 1.00 83.44 183 GLU A C 1
ATOM 1428 O O . GLU A 1 183 ? 23.401 -0.402 -14.904 1.00 83.44 183 GLU A O 1
ATOM 1433 N N . THR A 1 184 ? 22.430 -1.562 -13.256 1.00 81.06 184 THR A N 1
ATOM 1434 C CA . THR A 1 184 ? 23.501 -2.571 -13.157 1.00 81.06 184 THR A CA 1
ATOM 1435 C C . THR A 1 184 ? 23.409 -3.621 -14.275 1.00 81.06 184 THR A C 1
ATOM 1437 O O . THR A 1 184 ? 24.360 -4.365 -14.502 1.00 81.06 184 THR A O 1
ATOM 1440 N N . GLY A 1 185 ? 22.269 -3.714 -14.971 1.00 70.69 185 GLY A N 1
ATOM 1441 C CA . GLY A 1 185 ? 22.024 -4.697 -16.028 1.00 70.69 185 GLY A CA 1
ATOM 1442 C C . GLY A 1 185 ? 22.014 -6.150 -15.544 1.00 70.69 185 GLY A C 1
ATOM 1443 O O . GLY A 1 185 ? 22.372 -7.039 -16.308 1.00 70.69 185 GLY A O 1
ATOM 1444 N N . ALA A 1 186 ? 21.657 -6.406 -14.280 1.00 67.56 186 ALA A N 1
ATOM 1445 C CA . ALA A 1 186 ? 21.773 -7.739 -13.680 1.00 67.56 186 ALA A CA 1
ATOM 1446 C C . ALA A 1 186 ? 20.585 -8.655 -14.016 1.00 67.56 186 ALA A C 1
ATOM 1448 O O . ALA A 1 186 ? 20.775 -9.780 -14.470 1.00 67.56 186 ALA A O 1
ATOM 1449 N N . ILE A 1 187 ? 19.359 -8.179 -13.762 1.00 67.94 187 ILE A N 1
ATOM 1450 C CA . ILE A 1 187 ? 18.125 -8.962 -13.959 1.00 67.94 187 ILE A CA 1
ATOM 1451 C C . ILE A 1 187 ? 17.251 -8.361 -15.062 1.00 67.94 187 ILE A C 1
ATOM 1453 O O . ILE A 1 187 ? 16.700 -9.052 -15.915 1.00 67.94 187 ILE A O 1
ATOM 1457 N N . ILE A 1 188 ? 17.078 -7.044 -15.014 1.00 73.12 188 ILE A N 1
ATOM 1458 C CA . ILE A 1 188 ? 16.088 -6.344 -15.820 1.00 73.12 188 ILE A CA 1
ATOM 1459 C C . ILE A 1 188 ? 16.833 -5.631 -16.937 1.00 73.12 188 ILE A C 1
ATOM 1461 O O . ILE A 1 188 ? 17.514 -4.643 -16.697 1.00 73.12 188 ILE A O 1
ATOM 1465 N N . HIS A 1 189 ? 16.695 -6.136 -18.160 1.00 71.69 189 HIS A N 1
ATOM 1466 C CA . HIS A 1 189 ? 17.333 -5.544 -19.342 1.00 71.69 189 HIS A CA 1
ATOM 1467 C C . HIS A 1 189 ? 16.389 -4.628 -20.128 1.00 71.69 189 HIS A C 1
ATOM 1469 O O . HIS A 1 189 ? 16.827 -3.797 -20.919 1.00 71.69 189 HIS A O 1
ATOM 1475 N N . THR A 1 190 ? 15.079 -4.766 -19.922 1.00 79.50 190 THR A N 1
ATOM 1476 C CA . THR A 1 190 ? 14.068 -3.982 -20.631 1.00 79.50 190 THR A CA 1
ATOM 1477 C C . THR A 1 190 ? 13.653 -2.758 -19.813 1.00 79.50 190 THR A C 1
ATOM 1479 O O . THR A 1 190 ? 13.191 -2.935 -18.682 1.00 79.50 190 THR A O 1
ATOM 1482 N N . PRO A 1 191 ? 13.692 -1.536 -20.379 1.00 84.75 191 PRO A N 1
ATOM 1483 C CA . PRO A 1 191 ? 13.318 -0.313 -19.659 1.00 84.75 191 PRO A CA 1
ATOM 1484 C C . PRO A 1 191 ? 11.823 -0.249 -19.319 1.00 84.75 191 PRO A C 1
ATOM 1486 O O . PRO A 1 191 ? 11.405 0.554 -18.493 1.00 84.75 191 PRO A O 1
ATOM 1489 N N . ILE A 1 192 ? 10.997 -1.098 -19.934 1.00 87.50 192 ILE A N 1
ATOM 1490 C CA . ILE A 1 192 ? 9.546 -1.076 -19.745 1.00 87.50 192 ILE A CA 1
ATOM 1491 C C . ILE A 1 192 ? 9.140 -1.405 -18.294 1.00 87.50 192 ILE A C 1
ATOM 1493 O O . ILE A 1 192 ? 8.250 -0.759 -17.754 1.00 87.50 192 ILE A O 1
ATOM 1497 N N . VAL A 1 193 ? 9.839 -2.329 -17.624 1.00 88.00 193 VAL A N 1
ATOM 1498 C CA . VAL A 1 193 ? 9.560 -2.727 -16.229 1.00 88.00 193 VAL A CA 1
ATOM 1499 C C . VAL A 1 193 ? 9.772 -1.567 -15.239 1.00 88.00 193 VAL A C 1
ATOM 1501 O O . VAL A 1 193 ? 8.831 -1.215 -14.524 1.00 88.00 193 VAL A O 1
ATOM 1504 N N . PRO A 1 194 ? 10.947 -0.899 -15.181 1.00 90.94 194 PRO A N 1
ATOM 1505 C CA . PRO A 1 194 ? 11.135 0.233 -14.275 1.00 90.94 194 PRO A CA 1
ATOM 1506 C C . PRO A 1 194 ? 10.179 1.402 -14.576 1.00 90.94 194 PRO A C 1
ATOM 1508 O O . PRO A 1 194 ? 9.768 2.106 -13.659 1.00 90.94 194 PRO A O 1
ATOM 1511 N N . ILE A 1 195 ? 9.753 1.593 -15.830 1.00 92.44 195 ILE A N 1
ATOM 1512 C CA . ILE A 1 195 ? 8.784 2.645 -16.181 1.00 92.44 195 ILE A CA 1
ATOM 1513 C C . ILE A 1 195 ? 7.408 2.367 -15.556 1.00 92.44 195 ILE A C 1
ATOM 1515 O O . ILE A 1 195 ? 6.838 3.252 -14.913 1.00 92.44 195 ILE A O 1
ATOM 1519 N N . PHE A 1 196 ? 6.871 1.153 -15.719 1.00 92.69 196 PHE A N 1
ATOM 1520 C CA . PHE A 1 196 ? 5.552 0.800 -15.178 1.00 92.69 196 PHE A CA 1
ATOM 1521 C C . PHE A 1 196 ? 5.548 0.714 -13.644 1.00 92.69 196 PHE A C 1
ATOM 1523 O O . PHE A 1 196 ? 4.606 1.209 -13.019 1.00 92.69 196 PHE A O 1
ATOM 1530 N N . THR A 1 197 ? 6.613 0.196 -13.024 1.00 92.75 197 THR A N 1
ATOM 1531 C CA . THR A 1 197 ? 6.763 0.195 -11.554 1.00 92.75 197 THR A CA 1
ATOM 1532 C C . THR A 1 197 ? 6.799 1.612 -10.969 1.00 92.75 197 THR A C 1
ATOM 1534 O O . THR A 1 197 ? 6.085 1.900 -10.007 1.00 92.75 197 THR A O 1
ATOM 1537 N N . VAL A 1 198 ? 7.571 2.534 -11.562 1.00 94.75 198 VAL A N 1
ATOM 1538 C CA . VAL A 1 198 ? 7.631 3.941 -11.124 1.00 94.75 198 VAL A CA 1
ATOM 1539 C C . VAL A 1 198 ? 6.287 4.637 -11.331 1.00 94.75 198 VAL A C 1
ATOM 1541 O O . VAL A 1 198 ? 5.832 5.364 -10.446 1.00 94.75 198 VAL A O 1
ATOM 1544 N N . LEU A 1 199 ? 5.610 4.387 -12.456 1.00 95.12 199 LEU A N 1
ATOM 1545 C CA . LEU A 1 199 ? 4.258 4.894 -12.692 1.00 95.12 199 LEU A CA 1
ATOM 1546 C C . LEU A 1 199 ? 3.290 4.425 -11.596 1.00 95.12 199 LEU A C 1
ATOM 1548 O O . LEU A 1 199 ? 2.538 5.236 -11.051 1.00 95.12 199 LEU A O 1
ATOM 1552 N N . LEU A 1 200 ? 3.334 3.143 -11.230 1.00 94.69 200 LEU A N 1
ATOM 1553 C CA . LEU A 1 200 ? 2.500 2.589 -10.165 1.00 94.69 200 LEU A CA 1
ATOM 1554 C C . LEU A 1 200 ? 2.811 3.226 -8.803 1.00 94.69 200 LEU A C 1
ATOM 1556 O O . LEU A 1 200 ? 1.890 3.583 -8.063 1.00 94.69 200 LEU A O 1
ATOM 1560 N N . LEU A 1 201 ? 4.094 3.449 -8.497 1.00 96.00 201 LEU A N 1
ATOM 1561 C CA . LEU A 1 201 ? 4.518 4.141 -7.279 1.00 96.00 201 LEU A CA 1
ATOM 1562 C C . LEU A 1 201 ? 3.952 5.565 -7.222 1.00 96.00 201 LEU A C 1
ATOM 1564 O O . LEU A 1 201 ? 3.433 5.976 -6.183 1.00 96.00 201 LEU A O 1
ATOM 1568 N N . ILE A 1 202 ? 4.008 6.312 -8.329 1.00 96.12 202 ILE A N 1
ATOM 1569 C CA . ILE A 1 202 ? 3.449 7.668 -8.413 1.00 96.12 202 ILE A CA 1
ATOM 1570 C C . ILE A 1 202 ? 1.947 7.645 -8.115 1.00 96.12 202 ILE A C 1
ATOM 1572 O O . ILE A 1 202 ? 1.474 8.462 -7.323 1.00 96.12 202 ILE A O 1
ATOM 1576 N N . ILE A 1 203 ? 1.202 6.692 -8.684 1.00 94.94 203 ILE A N 1
ATOM 1577 C CA . ILE A 1 203 ? -0.238 6.541 -8.426 1.00 94.94 203 ILE A CA 1
ATOM 1578 C C . ILE A 1 203 ? -0.494 6.324 -6.926 1.00 94.94 203 ILE A C 1
ATOM 1580 O O . ILE A 1 203 ? -1.335 7.011 -6.339 1.00 94.94 203 ILE A O 1
ATOM 1584 N N . PHE A 1 204 ? 0.259 5.434 -6.275 1.00 94.81 204 PHE A N 1
ATOM 1585 C CA . PHE A 1 204 ? 0.127 5.202 -4.836 1.00 94.81 204 PHE A CA 1
ATOM 1586 C C . PHE A 1 204 ? 0.471 6.435 -3.994 1.00 94.81 204 PHE A C 1
ATOM 1588 O O . PHE A 1 204 ? -0.262 6.758 -3.058 1.00 94.81 204 PHE A O 1
ATOM 1595 N N . LEU A 1 205 ? 1.536 7.165 -4.336 1.00 95.00 205 LEU A N 1
ATOM 1596 C CA . LEU A 1 205 ? 1.919 8.393 -3.636 1.00 95.00 205 LEU A CA 1
ATOM 1597 C C . LEU A 1 205 ? 0.838 9.471 -3.756 1.00 95.00 205 LEU A C 1
ATOM 1599 O O . LEU A 1 205 ? 0.469 10.081 -2.751 1.00 95.00 205 LEU A O 1
ATOM 1603 N N . VAL A 1 206 ? 0.272 9.663 -4.951 1.00 93.88 206 VAL A N 1
ATOM 1604 C CA . VAL A 1 206 ? -0.857 10.579 -5.169 1.00 93.88 206 VAL A CA 1
ATOM 1605 C C . VAL A 1 206 ? -2.043 10.176 -4.290 1.00 93.88 206 VAL A C 1
ATOM 1607 O O . VAL A 1 206 ? -2.604 11.022 -3.589 1.00 93.88 206 VAL A O 1
ATOM 1610 N N . MET A 1 207 ? -2.392 8.887 -4.241 1.00 92.69 207 MET A N 1
ATOM 1611 C CA . MET A 1 207 ? -3.460 8.398 -3.362 1.00 92.69 207 MET A CA 1
ATOM 1612 C C . MET A 1 207 ? -3.165 8.676 -1.881 1.00 92.69 207 MET A C 1
ATOM 1614 O O . MET A 1 207 ? -4.065 9.117 -1.165 1.00 92.69 207 MET A O 1
ATOM 1618 N N . CYS A 1 208 ? -1.927 8.480 -1.418 1.00 92.50 208 CYS A N 1
ATOM 1619 C CA . CYS A 1 208 ? -1.519 8.784 -0.044 1.00 92.50 208 CYS A CA 1
ATOM 1620 C C . CYS A 1 208 ? -1.628 10.280 0.288 1.00 92.50 208 CYS A C 1
ATOM 1622 O O . CYS A 1 208 ? -2.117 10.629 1.365 1.00 92.50 208 CYS A O 1
ATOM 1624 N N . VAL A 1 209 ? -1.224 11.163 -0.631 1.00 92.50 209 VAL A N 1
ATOM 1625 C CA . VAL A 1 209 ? -1.316 12.622 -0.454 1.00 92.50 209 VAL A CA 1
ATOM 1626 C C . VAL A 1 209 ? -2.776 13.058 -0.339 1.00 92.50 209 VAL A C 1
ATOM 1628 O O . VAL A 1 209 ? -3.145 13.718 0.632 1.00 92.50 209 VAL A O 1
ATOM 1631 N N . PHE A 1 210 ? -3.641 12.640 -1.267 1.00 89.44 210 PHE A N 1
ATOM 1632 C CA . PHE A 1 210 ? -5.065 12.990 -1.218 1.00 89.44 210 PHE A CA 1
ATOM 1633 C C . PHE A 1 210 ? -5.795 12.355 -0.027 1.00 89.44 210 PHE A C 1
ATOM 1635 O O . PHE A 1 210 ? -6.742 12.942 0.498 1.00 89.44 210 PHE A O 1
ATOM 1642 N N . ALA A 1 211 ? -5.346 11.188 0.445 1.00 88.19 211 ALA A N 1
ATOM 1643 C CA . ALA A 1 211 ? -5.888 10.542 1.637 1.00 88.19 211 ALA A CA 1
ATOM 1644 C C . ALA A 1 211 ? -5.507 11.251 2.948 1.00 88.19 211 ALA A C 1
ATOM 1646 O O . ALA A 1 211 ? -6.106 10.959 3.990 1.00 88.19 211 ALA A O 1
ATOM 1647 N N . HIS A 1 212 ? -4.545 12.183 2.928 1.00 88.50 212 HIS A N 1
ATOM 1648 C CA . HIS A 1 212 ? -4.139 12.910 4.124 1.00 88.50 212 HIS A CA 1
ATOM 1649 C C . HIS A 1 212 ? -5.334 13.685 4.720 1.00 88.50 212 HIS A C 1
ATOM 1651 O O . HIS A 1 212 ? -5.967 14.467 4.004 1.00 88.50 212 HIS A O 1
ATOM 1657 N N . PRO A 1 213 ? -5.646 13.548 6.028 1.00 86.00 213 PRO A N 1
ATOM 1658 C CA . PRO A 1 213 ? -6.879 14.080 6.618 1.00 86.00 213 PRO A CA 1
ATOM 1659 C C . PRO A 1 213 ? -7.119 15.574 6.370 1.00 86.00 213 PRO A C 1
ATOM 1661 O O . PRO A 1 213 ? -8.255 15.978 6.134 1.00 86.00 213 PRO A O 1
ATOM 1664 N N . ALA A 1 214 ? -6.056 16.387 6.380 1.00 87.19 214 ALA A N 1
ATOM 1665 C CA . ALA A 1 214 ? -6.155 17.825 6.124 1.00 87.19 214 ALA A CA 1
ATOM 1666 C C . ALA A 1 214 ? -6.554 18.149 4.673 1.00 87.19 214 ALA A C 1
ATOM 1668 O O . ALA A 1 214 ? -7.328 19.076 4.443 1.00 87.19 214 ALA A O 1
ATOM 1669 N N . ILE A 1 215 ? -6.049 17.378 3.704 1.00 86.25 215 ILE A N 1
ATOM 1670 C CA . ILE A 1 215 ? -6.347 17.561 2.278 1.00 86.25 215 ILE A CA 1
ATOM 1671 C C . ILE A 1 215 ? -7.735 17.002 1.983 1.00 86.25 215 ILE A C 1
ATOM 1673 O O . ILE A 1 215 ? -8.562 17.702 1.407 1.00 86.25 215 ILE A O 1
ATOM 1677 N N . ARG A 1 216 ? -8.033 15.796 2.476 1.00 88.81 216 ARG A N 1
ATOM 1678 C CA . ARG A 1 216 ? -9.339 15.147 2.325 1.00 88.81 216 ARG A CA 1
ATOM 1679 C C . ARG A 1 216 ? -10.490 15.996 2.860 1.00 88.81 216 ARG A C 1
ATOM 1681 O O . ARG A 1 216 ? -11.550 16.031 2.251 1.00 88.81 216 ARG A O 1
ATOM 1688 N N . HIS A 1 217 ? -10.295 16.678 3.990 1.00 88.75 217 HIS A N 1
ATOM 1689 C CA . HIS A 1 217 ? -11.329 17.546 4.555 1.00 88.75 217 HIS A CA 1
ATOM 1690 C C . HIS A 1 217 ? -11.559 18.812 3.713 1.00 88.75 217 HIS A C 1
ATOM 1692 O O . HIS A 1 217 ? -12.676 19.313 3.658 1.00 88.75 217 HIS A O 1
ATOM 1698 N N . ARG A 1 218 ? -10.518 19.347 3.060 1.00 89.81 218 ARG A N 1
ATOM 1699 C CA . ARG A 1 218 ? -10.629 20.548 2.213 1.00 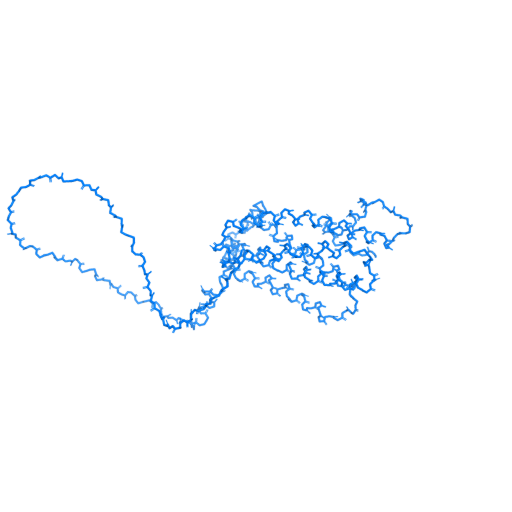89.81 218 ARG A CA 1
ATOM 1700 C C . ARG A 1 218 ? -11.141 20.237 0.807 1.00 89.81 218 ARG A C 1
ATOM 1702 O O . ARG A 1 218 ? -11.919 21.007 0.263 1.00 89.81 218 ARG A O 1
ATOM 1709 N N . PHE A 1 219 ? -10.720 19.113 0.236 1.00 91.19 219 PHE A N 1
ATOM 1710 C CA . PHE A 1 219 ? -10.994 18.718 -1.146 1.00 91.19 219 PHE A CA 1
ATOM 1711 C C . PHE A 1 219 ? -11.636 17.330 -1.202 1.00 91.19 219 PHE A C 1
ATOM 1713 O O . PHE A 1 219 ? -11.119 16.414 -1.840 1.00 91.19 219 PHE A O 1
ATOM 1720 N N . HIS A 1 220 ? -12.766 17.166 -0.511 1.00 90.25 220 HIS A N 1
ATOM 1721 C CA . HIS A 1 220 ? -13.438 15.872 -0.379 1.00 90.25 220 HIS A CA 1
ATOM 1722 C C . HIS A 1 220 ? -13.808 15.255 -1.737 1.00 90.25 220 HIS A C 1
ATOM 1724 O O . HIS A 1 220 ? -13.472 14.104 -2.002 1.00 90.25 220 HIS A O 1
ATOM 1730 N N . ASN A 1 221 ? -14.409 16.043 -2.635 1.00 92.00 221 ASN A N 1
ATOM 1731 C CA . ASN A 1 221 ? -14.824 15.566 -3.959 1.00 92.00 221 ASN A CA 1
ATOM 1732 C C . ASN A 1 221 ? -13.625 15.140 -4.819 1.00 92.00 221 ASN A C 1
ATOM 1734 O O . ASN A 1 221 ? -13.660 14.092 -5.461 1.00 92.00 221 ASN A O 1
ATOM 1738 N N . SER A 1 222 ? -12.538 15.919 -4.798 1.00 89.50 222 SER A N 1
ATOM 1739 C CA . SER A 1 222 ? -11.305 15.568 -5.510 1.00 89.50 222 SER A CA 1
ATOM 1740 C C . SER A 1 222 ? -10.665 14.310 -4.927 1.00 89.50 222 SER A C 1
ATOM 1742 O O . SER A 1 222 ? -10.186 13.472 -5.682 1.00 89.50 222 SER A O 1
ATOM 1744 N N . PHE A 1 223 ? -10.687 14.140 -3.601 1.00 90.12 223 PHE A N 1
ATOM 1745 C CA . PHE A 1 223 ? -10.233 12.908 -2.958 1.00 90.12 223 PHE A CA 1
ATOM 1746 C C . PHE A 1 223 ? -11.041 11.699 -3.436 1.00 90.12 223 PHE A C 1
ATOM 1748 O O . PHE A 1 223 ? -10.441 10.696 -3.812 1.00 90.12 223 PHE A O 1
ATOM 1755 N N . GLU A 1 224 ? -12.373 11.780 -3.456 1.00 90.25 224 GLU A N 1
ATOM 1756 C CA . GLU A 1 224 ? -13.209 10.660 -3.893 1.00 90.25 224 GLU A CA 1
ATOM 1757 C C . GLU A 1 224 ? -12.960 10.289 -5.354 1.00 90.25 224 GLU A C 1
ATOM 1759 O O . GLU A 1 224 ? -12.810 9.106 -5.669 1.00 90.25 224 GLU A O 1
ATOM 1764 N N . PHE A 1 225 ? -12.878 11.289 -6.235 1.00 92.06 225 PHE A N 1
ATOM 1765 C CA . PHE A 1 225 ? -12.605 11.068 -7.651 1.00 92.06 225 PHE A CA 1
ATOM 1766 C C . PHE A 1 225 ? -11.226 10.438 -7.857 1.00 92.06 225 PHE A C 1
ATOM 1768 O O . PHE A 1 225 ? -11.123 9.370 -8.461 1.00 92.06 225 PHE A O 1
ATOM 1775 N N . THR A 1 226 ? -10.181 11.050 -7.292 1.00 92.06 226 THR A N 1
ATOM 1776 C CA . THR A 1 226 ? -8.809 10.549 -7.400 1.00 92.06 226 THR A CA 1
ATOM 1777 C C . THR A 1 226 ? -8.697 9.155 -6.808 1.00 92.06 226 THR A C 1
ATOM 1779 O O . THR A 1 226 ? -8.130 8.286 -7.448 1.00 92.06 226 THR A O 1
ATOM 1782 N N . HIS A 1 227 ? -9.265 8.884 -5.632 1.00 90.62 227 HIS A N 1
ATOM 1783 C CA . HIS A 1 227 ? -9.150 7.571 -5.000 1.00 90.62 227 HIS A CA 1
ATOM 1784 C C . HIS A 1 227 ? -9.852 6.468 -5.805 1.00 90.62 227 HIS A C 1
ATOM 1786 O O . HIS A 1 227 ? -9.317 5.366 -5.916 1.00 90.62 227 HIS A O 1
ATOM 1792 N N . ARG A 1 228 ? -11.015 6.757 -6.410 1.00 91.31 228 ARG A N 1
ATOM 1793 C CA . ARG A 1 228 ? -11.711 5.805 -7.290 1.00 91.31 228 ARG A CA 1
ATOM 1794 C C . ARG A 1 228 ? -10.932 5.582 -8.582 1.00 91.31 228 ARG A C 1
ATOM 1796 O O . ARG A 1 228 ? -10.637 4.440 -8.916 1.00 91.31 228 ARG A O 1
ATOM 1803 N N . PHE A 1 229 ? -10.579 6.655 -9.286 1.00 93.50 229 PHE A N 1
ATOM 1804 C CA . PHE A 1 229 ? -9.901 6.567 -10.578 1.00 93.50 229 PHE A CA 1
ATOM 1805 C C . PHE A 1 229 ? -8.495 5.973 -10.446 1.00 93.50 229 PHE A C 1
ATOM 1807 O O . PHE A 1 229 ? -8.183 4.982 -11.099 1.00 93.50 229 PHE A O 1
ATOM 1814 N N . ALA A 1 230 ? -7.679 6.505 -9.532 1.00 92.56 230 ALA A N 1
ATOM 1815 C CA . ALA A 1 230 ? -6.342 5.994 -9.246 1.00 92.56 230 ALA A CA 1
ATOM 1816 C C . ALA A 1 230 ? -6.379 4.546 -8.746 1.00 92.56 230 ALA A C 1
ATOM 1818 O O . ALA A 1 230 ? -5.514 3.762 -9.122 1.00 92.56 230 ALA A O 1
ATOM 1819 N N . GLY A 1 231 ? -7.401 4.163 -7.971 1.00 91.06 231 GLY A N 1
ATOM 1820 C CA . GLY A 1 231 ? -7.623 2.776 -7.570 1.00 91.06 231 GLY A CA 1
ATOM 1821 C C . GLY A 1 231 ? -7.757 1.843 -8.776 1.00 91.06 231 GLY A C 1
ATOM 1822 O O . GLY A 1 231 ? -6.986 0.894 -8.902 1.00 91.06 231 GLY A O 1
ATOM 1823 N N . TRP A 1 232 ? -8.664 2.143 -9.709 1.00 93.12 232 TRP A N 1
ATOM 1824 C CA . TRP A 1 232 ? -8.841 1.341 -10.928 1.00 93.12 232 TRP A CA 1
ATOM 1825 C C . TRP A 1 232 ? -7.602 1.343 -11.826 1.00 93.12 232 TRP A C 1
ATOM 1827 O O . TRP A 1 232 ? -7.171 0.281 -12.276 1.00 93.12 232 TRP A O 1
ATOM 1837 N N . CYS A 1 233 ? -6.991 2.509 -12.042 1.00 93.94 233 CYS A N 1
ATOM 1838 C CA . CYS A 1 233 ? -5.756 2.616 -12.817 1.00 93.94 233 CYS A CA 1
ATOM 1839 C C . CYS A 1 233 ? -4.625 1.791 -12.196 1.00 93.94 233 CYS A C 1
ATOM 1841 O O . CYS A 1 233 ? -3.924 1.091 -12.920 1.00 93.94 233 CYS A O 1
ATOM 1843 N N . SER A 1 234 ? -4.478 1.818 -10.867 1.00 93.25 234 SER A N 1
ATOM 1844 C CA . SER A 1 234 ? -3.437 1.060 -10.169 1.00 93.25 234 SER A CA 1
ATOM 1845 C C . SER A 1 234 ? -3.591 -0.447 -10.357 1.00 93.25 234 SER A C 1
ATOM 1847 O O . SER A 1 234 ? -2.588 -1.126 -10.525 1.00 93.25 234 SER A O 1
ATOM 1849 N N . ILE A 1 235 ? -4.823 -0.968 -10.414 1.00 92.00 235 ILE A N 1
ATOM 1850 C CA . ILE A 1 235 ? -5.077 -2.393 -10.672 1.00 92.00 235 ILE A CA 1
ATOM 1851 C C . ILE A 1 235 ? -4.601 -2.769 -12.077 1.00 92.00 235 ILE A C 1
ATOM 1853 O O . ILE A 1 235 ? -3.892 -3.759 -12.237 1.00 92.00 235 ILE A O 1
ATOM 1857 N N . VAL A 1 236 ? -4.961 -1.979 -13.093 1.00 93.44 236 VAL A N 1
ATOM 1858 C CA . VAL A 1 236 ? -4.557 -2.245 -14.485 1.00 93.44 236 VAL A CA 1
ATOM 1859 C C . VAL A 1 236 ? -3.038 -2.192 -14.625 1.00 93.44 236 VAL A C 1
ATOM 1861 O O . VAL A 1 236 ? -2.436 -3.121 -15.158 1.00 93.44 236 VAL A O 1
ATOM 1864 N N . VAL A 1 237 ? -2.415 -1.133 -14.103 1.00 93.06 237 VAL A N 1
ATOM 1865 C CA . VAL A 1 237 ? -0.959 -0.952 -14.144 1.00 93.06 237 VAL A CA 1
ATOM 1866 C C . VAL A 1 237 ? -0.250 -2.069 -13.375 1.00 93.06 237 VAL A C 1
ATOM 1868 O O . VAL A 1 237 ? 0.726 -2.606 -13.881 1.00 93.06 237 VAL A O 1
ATOM 1871 N N . PHE A 1 238 ? -0.766 -2.484 -12.215 1.00 90.56 238 PHE A N 1
ATOM 1872 C CA . PHE A 1 238 ? -0.221 -3.601 -11.439 1.00 90.56 238 PHE A CA 1
ATOM 1873 C C . PHE A 1 238 ? -0.262 -4.928 -12.203 1.00 90.56 238 PHE A C 1
ATOM 1875 O O . PHE A 1 238 ? 0.711 -5.672 -12.168 1.00 90.56 238 PHE A O 1
ATOM 1882 N N . TRP A 1 239 ? -1.349 -5.235 -12.917 1.00 90.25 239 TRP A N 1
ATOM 1883 C CA . TRP A 1 239 ? -1.415 -6.450 -13.737 1.00 90.25 239 TRP A CA 1
ATOM 1884 C C . TRP A 1 239 ? -0.421 -6.422 -14.896 1.00 90.25 239 TRP A C 1
ATOM 1886 O O . TRP A 1 239 ? 0.226 -7.433 -15.160 1.00 90.25 239 TRP A O 1
ATOM 1896 N N . VAL A 1 240 ? -0.280 -5.276 -15.567 1.00 90.62 240 VAL A N 1
ATOM 1897 C CA . VAL A 1 240 ? 0.730 -5.099 -16.619 1.00 90.62 240 VAL A CA 1
ATOM 1898 C C . VAL A 1 240 ? 2.129 -5.301 -16.043 1.00 90.62 240 VAL A C 1
ATOM 1900 O O . VAL A 1 240 ? 2.904 -6.078 -16.591 1.00 90.62 240 VAL A O 1
ATOM 1903 N N . ASP A 1 241 ? 2.425 -4.669 -14.911 1.00 88.12 241 ASP A N 1
ATOM 1904 C CA . ASP A 1 241 ? 3.713 -4.774 -14.231 1.00 88.12 241 ASP A CA 1
ATOM 1905 C C . ASP A 1 241 ? 4.024 -6.217 -13.800 1.00 88.12 241 ASP A C 1
ATOM 1907 O O . ASP A 1 241 ? 5.109 -6.735 -14.058 1.00 88.12 241 ASP A O 1
ATOM 1911 N N . LEU A 1 242 ? 3.030 -6.928 -13.258 1.00 85.88 242 LEU A N 1
ATOM 1912 C CA . LEU A 1 242 ? 3.143 -8.341 -12.903 1.00 85.88 242 LEU A CA 1
ATOM 1913 C C . LEU A 1 242 ? 3.471 -9.217 -14.120 1.00 85.88 242 LEU A C 1
ATOM 1915 O O . LEU A 1 242 ? 4.337 -10.087 -14.034 1.00 85.88 242 LEU A O 1
ATOM 1919 N N . VAL A 1 243 ? 2.786 -9.001 -15.247 1.00 85.81 243 VAL A N 1
ATOM 1920 C CA . VAL A 1 243 ? 3.020 -9.749 -16.492 1.00 85.81 243 VAL A CA 1
ATOM 1921 C C . VAL A 1 243 ? 4.402 -9.443 -17.061 1.00 85.81 243 VAL A C 1
ATOM 1923 O O . VAL A 1 243 ? 5.089 -10.361 -17.503 1.00 85.81 243 VAL A O 1
ATOM 1926 N N . LEU A 1 244 ? 4.836 -8.183 -17.022 1.00 86.06 244 LEU A N 1
ATOM 1927 C CA . LEU A 1 244 ? 6.164 -7.788 -17.488 1.00 86.06 244 LEU A CA 1
ATOM 1928 C C . LEU A 1 244 ? 7.263 -8.427 -16.633 1.00 86.06 244 LEU A C 1
ATOM 1930 O O . LEU A 1 244 ? 8.194 -9.016 -17.177 1.00 86.06 244 LEU A O 1
ATOM 1934 N N . ILE A 1 245 ? 7.134 -8.388 -15.305 1.00 80.81 245 ILE A N 1
ATOM 1935 C CA . ILE A 1 245 ? 8.081 -9.045 -14.396 1.00 80.81 245 ILE A CA 1
ATOM 1936 C C . ILE A 1 245 ? 8.088 -10.562 -14.643 1.00 80.81 245 ILE A C 1
ATOM 1938 O O . ILE A 1 245 ? 9.157 -11.156 -14.779 1.00 80.81 245 ILE A O 1
ATOM 1942 N N . ALA A 1 246 ? 6.916 -11.187 -14.784 1.00 80.50 246 ALA A N 1
ATOM 1943 C CA . ALA A 1 246 ? 6.792 -12.607 -15.115 1.00 80.50 246 ALA A CA 1
ATOM 1944 C C . ALA A 1 246 ? 7.523 -12.976 -16.413 1.00 80.50 246 ALA A C 1
ATOM 1946 O O . ALA A 1 246 ? 8.211 -13.997 -16.471 1.00 80.50 246 ALA A O 1
ATOM 1947 N N . ASP A 1 247 ? 7.391 -12.142 -17.444 1.00 81.69 247 ASP A N 1
ATOM 1948 C CA . ASP A 1 247 ? 8.043 -12.356 -18.729 1.00 81.69 247 ASP A CA 1
ATOM 1949 C C . ASP A 1 247 ? 9.565 -12.196 -18.635 1.00 81.69 247 ASP A C 1
ATOM 1951 O O . ASP A 1 247 ? 10.297 -13.032 -19.163 1.00 81.69 247 ASP A O 1
ATOM 1955 N N . THR A 1 248 ? 10.059 -11.202 -17.883 1.00 77.44 248 THR A N 1
ATOM 1956 C CA . THR A 1 248 ? 11.509 -11.053 -17.657 1.00 77.44 248 THR A CA 1
ATOM 1957 C C . THR A 1 248 ? 12.112 -12.269 -16.958 1.00 77.44 248 THR A C 1
ATOM 1959 O O . THR A 1 248 ? 13.119 -12.799 -17.421 1.00 77.44 248 THR A O 1
ATOM 1962 N N . VAL A 1 249 ? 11.457 -12.787 -15.914 1.00 73.50 249 VAL A N 1
ATOM 1963 C CA . VAL A 1 249 ? 11.904 -13.994 -15.200 1.00 73.50 249 VAL A CA 1
ATOM 1964 C C . VAL A 1 249 ? 11.859 -15.228 -16.111 1.00 73.50 249 VAL A C 1
ATOM 1966 O O . VAL A 1 249 ? 12.766 -16.060 -16.089 1.00 73.50 249 VAL A O 1
ATOM 1969 N N . ARG A 1 250 ? 10.829 -15.345 -16.959 1.00 71.94 250 ARG A N 1
ATOM 1970 C CA . ARG A 1 250 ? 10.695 -16.431 -17.943 1.00 71.94 250 ARG A CA 1
ATOM 1971 C C . ARG A 1 250 ? 11.852 -16.436 -18.946 1.00 71.94 250 ARG A C 1
ATOM 1973 O O . ARG A 1 250 ? 12.429 -17.493 -19.201 1.00 71.94 250 ARG A O 1
ATOM 1980 N N . LEU A 1 251 ? 12.189 -15.270 -19.497 1.00 70.88 251 LEU A N 1
ATOM 1981 C CA . LEU A 1 251 ? 13.252 -15.111 -20.495 1.00 70.88 251 LEU A CA 1
ATOM 1982 C C . LEU A 1 251 ? 14.649 -15.414 -19.937 1.00 70.88 251 LEU A C 1
ATOM 1984 O O . LEU A 1 251 ? 15.523 -15.825 -20.694 1.00 70.88 251 LEU A O 1
ATOM 1988 N N . GLN A 1 252 ? 14.855 -15.255 -18.630 1.00 66.94 252 GLN A N 1
ATOM 1989 C CA . GLN A 1 252 ? 16.128 -15.577 -17.984 1.00 66.94 252 GLN A CA 1
ATOM 1990 C C . GLN A 1 252 ? 16.300 -17.066 -17.673 1.00 66.94 252 GLN A C 1
ATOM 1992 O O . GLN A 1 252 ? 17.404 -17.591 -17.786 1.00 66.94 252 GLN A O 1
ATOM 1997 N N . ASN A 1 253 ? 15.219 -17.753 -17.295 1.00 62.00 253 ASN A N 1
ATOM 1998 C CA . ASN A 1 253 ? 15.299 -19.110 -16.748 1.00 62.00 253 ASN A CA 1
ATOM 1999 C C . ASN A 1 253 ? 15.131 -20.234 -17.783 1.00 62.00 253 ASN A C 1
ATOM 2001 O O . ASN A 1 253 ? 15.307 -21.399 -17.431 1.00 62.00 253 ASN A O 1
ATOM 2005 N N . THR A 1 254 ? 14.787 -19.943 -19.046 1.00 58.09 254 THR A N 1
ATOM 2006 C CA . THR A 1 254 ? 14.521 -21.001 -20.041 1.00 58.09 254 THR A CA 1
ATOM 2007 C C . THR A 1 254 ? 15.086 -20.722 -21.433 1.00 58.09 254 THR A C 1
ATOM 2009 O O . THR A 1 254 ? 14.779 -19.714 -22.058 1.00 58.09 254 THR A O 1
ATOM 2012 N N . THR A 1 255 ? 15.852 -21.683 -21.964 1.00 56.31 255 THR A N 1
ATOM 2013 C CA . THR A 1 255 ? 16.344 -21.713 -23.359 1.00 56.31 255 THR A CA 1
ATOM 2014 C C . THR A 1 255 ? 15.237 -22.078 -24.362 1.00 56.31 255 THR A C 1
ATOM 2016 O O . THR A 1 255 ? 15.363 -21.810 -25.554 1.00 56.31 255 THR A O 1
ATOM 2019 N N . THR A 1 256 ? 14.129 -22.660 -23.888 1.00 53.22 256 THR A N 1
ATOM 2020 C CA . THR A 1 256 ? 12.915 -22.953 -24.666 1.00 53.22 256 THR A CA 1
ATOM 2021 C C . THR A 1 256 ? 11.708 -22.291 -23.991 1.00 53.22 256 THR A C 1
ATOM 2023 O O . THR A 1 256 ? 11.358 -22.693 -22.880 1.00 53.22 256 THR A O 1
ATOM 2026 N N . PRO A 1 257 ? 11.070 -21.282 -24.604 1.00 54.97 257 PRO A N 1
ATOM 2027 C CA . PRO A 1 257 ? 10.038 -20.493 -23.942 1.00 54.97 257 PRO A CA 1
ATOM 2028 C C . PRO A 1 257 ? 8.770 -21.319 -23.666 1.00 54.97 257 PRO A C 1
ATOM 2030 O O . PRO A 1 257 ? 8.037 -21.661 -24.592 1.00 54.97 257 PRO A O 1
ATOM 2033 N N . GLU A 1 258 ? 8.472 -21.597 -22.391 1.00 59.50 258 GLU A N 1
ATOM 2034 C CA . GLU A 1 258 ? 7.133 -22.047 -21.983 1.00 59.50 258 GLU A CA 1
ATOM 2035 C C . GLU A 1 258 ? 6.085 -20.959 -22.305 1.00 59.50 258 GLU A C 1
ATOM 2037 O O . GLU A 1 258 ? 6.407 -19.761 -22.289 1.00 59.50 258 GLU A O 1
ATOM 2042 N N . PRO A 1 259 ? 4.821 -21.332 -22.584 1.00 70.19 259 PRO A N 1
ATOM 2043 C CA . PRO A 1 259 ? 3.762 -20.362 -22.830 1.00 70.19 259 PRO A CA 1
ATOM 2044 C C . PRO A 1 259 ? 3.526 -19.484 -21.592 1.00 70.19 259 PRO A C 1
ATOM 2046 O O . PRO A 1 259 ? 3.457 -19.968 -20.461 1.00 70.19 259 PRO A O 1
ATOM 2049 N N . LEU A 1 260 ? 3.348 -18.181 -21.827 1.00 61.41 260 LEU A N 1
ATOM 2050 C CA . LEU A 1 260 ? 3.254 -17.120 -20.813 1.00 61.41 260 LEU A CA 1
ATOM 2051 C C . LEU A 1 260 ? 2.211 -17.399 -19.710 1.00 61.41 260 LEU A C 1
ATOM 2053 O O . LEU A 1 260 ? 2.412 -17.033 -18.554 1.00 61.41 260 LEU A O 1
ATOM 2057 N N . GLY A 1 261 ? 1.138 -18.126 -20.038 1.00 60.81 261 GLY A N 1
ATOM 2058 C CA . GLY A 1 261 ? 0.126 -18.555 -19.070 1.00 60.81 261 GLY A CA 1
ATOM 2059 C C . GLY A 1 261 ? 0.654 -19.502 -17.984 1.00 60.81 261 GLY A C 1
ATOM 2060 O O . GLY A 1 261 ? 0.277 -19.359 -16.826 1.00 60.81 261 GLY A O 1
ATOM 2061 N N . ILE A 1 262 ? 1.559 -20.430 -18.315 1.00 62.69 262 ILE A N 1
ATOM 2062 C CA . ILE A 1 262 ? 2.137 -21.368 -17.334 1.00 62.69 262 ILE A CA 1
ATOM 2063 C C . ILE A 1 262 ? 3.129 -20.638 -16.422 1.00 62.69 262 ILE A C 1
ATOM 2065 O O . ILE A 1 262 ? 3.157 -20.890 -15.218 1.00 62.69 262 ILE A O 1
ATOM 2069 N N . ALA A 1 263 ? 3.889 -19.686 -16.972 1.00 60.22 263 ALA A N 1
ATOM 2070 C CA . ALA A 1 263 ? 4.785 -18.838 -16.194 1.00 60.22 263 ALA A CA 1
ATOM 2071 C C . ALA A 1 263 ? 4.006 -17.989 -15.177 1.00 60.22 263 ALA A C 1
ATOM 2073 O O . ALA A 1 263 ? 4.354 -18.008 -14.002 1.00 60.22 263 ALA A O 1
ATOM 2074 N N . LEU A 1 264 ? 2.906 -17.342 -15.590 1.00 64.38 264 LEU A N 1
ATOM 2075 C CA . LEU A 1 264 ? 2.038 -16.540 -14.713 1.00 64.38 264 LEU A CA 1
ATOM 2076 C C . LEU A 1 264 ? 1.479 -17.331 -13.525 1.00 64.38 264 LEU A C 1
ATOM 2078 O O . LEU A 1 264 ? 1.486 -16.844 -12.397 1.00 64.38 264 LEU A O 1
ATOM 2082 N N . VAL A 1 265 ? 1.039 -18.568 -13.768 1.00 65.69 265 VAL A N 1
ATOM 2083 C CA . VAL A 1 265 ? 0.499 -19.466 -12.734 1.00 65.69 265 VAL A CA 1
ATOM 2084 C C . VAL A 1 265 ? 1.585 -19.903 -11.741 1.00 65.69 265 VAL A C 1
ATOM 2086 O O . VAL A 1 265 ? 1.266 -20.219 -10.597 1.00 65.69 265 VAL A O 1
ATOM 2089 N N . LYS A 1 266 ? 2.866 -19.895 -12.133 1.00 63.09 266 LYS A N 1
ATOM 2090 C CA . LYS A 1 266 ? 3.998 -20.212 -11.247 1.00 63.09 266 LYS A CA 1
ATOM 2091 C C . LYS A 1 266 ? 4.419 -19.033 -10.355 1.00 63.09 266 LYS A C 1
ATOM 2093 O O . LYS A 1 266 ? 5.102 -19.274 -9.361 1.00 63.09 266 LYS A O 1
ATOM 2098 N N . LEU A 1 267 ? 4.021 -17.783 -10.640 1.00 57.53 267 LEU A N 1
ATOM 2099 C CA . LEU A 1 267 ? 4.377 -16.665 -9.757 1.00 57.53 267 LEU A CA 1
ATOM 2100 C C . LEU A 1 267 ? 3.621 -16.739 -8.421 1.00 57.53 267 LEU A C 1
ATOM 2102 O O . LEU A 1 267 ? 2.402 -16.939 -8.400 1.00 57.53 267 LEU A O 1
ATOM 2106 N N . PRO A 1 268 ? 4.303 -16.462 -7.294 1.00 57.47 268 PRO A N 1
ATOM 2107 C CA . PRO A 1 268 ? 3.679 -16.460 -5.972 1.00 57.47 268 PRO A CA 1
ATOM 2108 C C . PRO A 1 268 ? 2.558 -15.417 -5.845 1.00 57.47 268 PRO A C 1
ATOM 2110 O O . PRO A 1 268 ? 1.642 -15.601 -5.046 1.00 57.47 268 PRO A O 1
ATOM 2113 N N . ALA A 1 269 ? 2.576 -14.367 -6.672 1.00 54.59 269 ALA A N 1
ATOM 2114 C CA . ALA A 1 269 ? 1.521 -13.360 -6.745 1.00 54.59 269 ALA A CA 1
ATOM 2115 C C . ALA A 1 269 ? 0.165 -13.910 -7.232 1.00 54.59 269 ALA A C 1
ATOM 2117 O O . ALA A 1 269 ? -0.867 -13.349 -6.874 1.00 54.59 269 ALA A O 1
ATOM 2118 N N . PHE A 1 270 ? 0.150 -14.996 -8.019 1.00 55.88 270 PHE A N 1
ATOM 2119 C CA . PHE A 1 270 ? -1.087 -15.567 -8.562 1.00 55.88 270 PHE A CA 1
ATOM 2120 C C . PHE A 1 270 ? -1.794 -16.507 -7.566 1.00 55.88 270 PHE A C 1
ATOM 2122 O O . PHE A 1 270 ? -3.015 -16.456 -7.445 1.00 55.88 270 PHE A O 1
ATOM 2129 N N . TRP A 1 271 ? -1.056 -17.333 -6.810 1.00 55.72 271 TRP A N 1
ATOM 2130 C CA . TRP A 1 271 ? -1.649 -18.303 -5.863 1.00 55.72 271 TRP A CA 1
ATOM 2131 C C . TRP A 1 271 ? -1.497 -17.951 -4.380 1.00 55.72 271 TRP A C 1
ATOM 2133 O O . TRP A 1 271 ? -2.058 -18.657 -3.541 1.00 55.72 271 TRP A O 1
ATOM 2143 N N . GLY A 1 272 ? -0.713 -16.929 -4.018 1.00 45.69 272 GLY A N 1
ATOM 2144 C CA . GLY A 1 272 ? -0.424 -16.613 -2.613 1.00 45.69 272 GLY A CA 1
ATOM 2145 C C . GLY A 1 272 ? 0.205 -17.782 -1.842 1.00 45.69 272 GLY A C 1
ATOM 2146 O O . GLY A 1 272 ? 0.147 -17.823 -0.614 1.00 45.69 272 GLY A O 1
ATOM 2147 N N . ARG A 1 273 ? 0.780 -18.766 -2.547 1.00 35.47 273 ARG A N 1
ATOM 2148 C CA . ARG A 1 273 ? 1.429 -19.928 -1.946 1.00 35.47 273 ARG A CA 1
ATOM 2149 C C . ARG A 1 273 ? 2.931 -19.691 -1.983 1.00 35.47 273 ARG A C 1
ATOM 2151 O O . ARG A 1 273 ? 3.563 -19.808 -3.026 1.00 35.47 273 ARG A O 1
ATOM 2158 N N . SER A 1 274 ? 3.475 -19.334 -0.822 1.00 48.97 274 SER A N 1
ATOM 2159 C CA . SER A 1 274 ? 4.907 -19.385 -0.541 1.00 48.97 274 SER A CA 1
ATOM 2160 C C . SER A 1 274 ? 5.386 -20.818 -0.743 1.00 48.97 274 SER A C 1
ATOM 2162 O O . SER A 1 274 ? 5.295 -21.628 0.172 1.00 48.97 274 SER A O 1
ATOM 2164 N N . ASN A 1 275 ? 5.888 -21.129 -1.929 1.00 41.91 275 ASN A N 1
ATOM 2165 C CA . ASN A 1 275 ? 6.775 -22.259 -2.125 1.00 41.91 275 ASN A CA 1
ATOM 2166 C C . ASN A 1 275 ? 8.074 -21.690 -2.682 1.00 41.91 275 ASN A C 1
ATOM 2168 O O . ASN A 1 275 ? 8.172 -21.326 -3.849 1.00 41.91 275 ASN A O 1
ATOM 2172 N N . TYR A 1 276 ? 9.036 -21.553 -1.774 1.00 57.44 276 TYR A N 1
ATOM 2173 C CA . TYR A 1 276 ? 10.454 -21.538 -2.095 1.00 57.44 276 TYR A CA 1
ATOM 2174 C C . TYR A 1 276 ? 10.820 -22.797 -2.907 1.00 57.44 276 TYR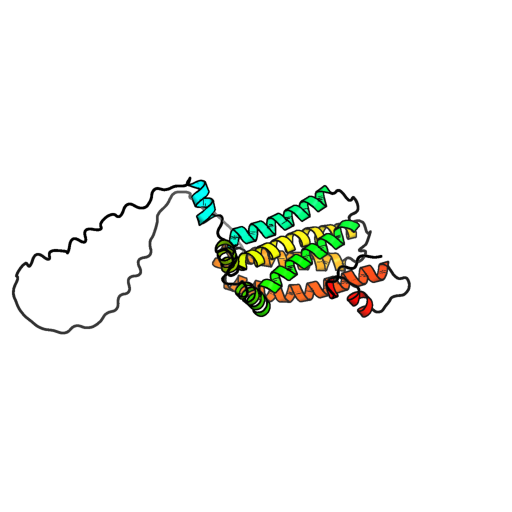 A C 1
ATOM 2176 O O . TYR A 1 276 ? 10.111 -23.801 -2.797 1.00 57.44 276 TYR A O 1
ATOM 2184 N N . PHE A 1 277 ? 11.969 -22.731 -3.595 1.00 45.62 277 PHE A N 1
ATOM 2185 C CA . PHE A 1 277 ? 12.633 -23.731 -4.459 1.00 45.62 277 PHE A CA 1
ATOM 2186 C C . PHE A 1 277 ? 12.209 -23.660 -5.939 1.00 45.62 277 PHE A C 1
ATOM 2188 O O . PHE A 1 277 ? 11.038 -23.846 -6.245 1.00 45.62 277 PHE A O 1
ATOM 2195 N N . PHE A 1 278 ? 13.080 -23.392 -6.919 1.00 39.22 278 PHE A N 1
ATOM 2196 C CA . PHE A 1 278 ? 14.550 -23.400 -7.027 1.00 39.22 278 PHE A CA 1
ATOM 2197 C C . PHE A 1 278 ? 15.035 -22.165 -7.794 1.00 39.22 278 PHE A C 1
ATOM 2199 O O . PHE A 1 278 ? 14.264 -21.684 -8.655 1.00 39.22 278 PHE A O 1
#

InterPro domains:
  IPR052979 Adenylate-forming domain-containing protein [PTHR33927] (9-271)

Secondary structure (DSSP, 8-state):
------------------------------------------------------PPP--S-HHHHHIIIII--HHHHHHHHHHHHHHHHHHHHHHT----HHHHHHHHHHHHHHHHHHHHHTT-HHHHHHHHHHHHTS-TTS-HHHHHHHTTGGGTHHHHHHHHHHHHHHHHHHHHHHHHHHHHTSS---THHHHHHHHHHHHHHHHHHHHSHHHHHHSHHHHHHHHHHHHHHHHHHHHHHHHHHHHHHHHHH-SS---HHHHHHHSHHHH-------

Nearest PDB structures (foldseek):
  8tn6-assembly1_C  TM=5.040E-01  e=2.386E+00  synthetic construct